Protein AF-A0A842SJ90-F1 (afdb_monomer)

pLDDT: mean 85.81, std 16.06, range [32.59, 98.62]

Solvent-accessible surface area (backbone atoms only — not comparable to full-atom values): 13949 Å² total; per-residue (Å²): 136,59,75,69,61,65,54,61,72,72,71,77,73,83,70,83,67,55,102,52,68,46,46,76,79,45,76,48,76,59,46,75,100,50,31,32,38,33,37,31,31,30,70,87,78,70,48,60,34,38,38,79,44,63,73,86,69,53,76,70,53,48,55,49,50,51,52,48,52,54,53,54,73,72,41,92,76,76,52,76,73,49,75,78,37,71,66,63,36,48,54,50,49,53,56,50,48,54,53,50,38,63,73,68,71,56,87,73,59,73,70,59,49,56,49,46,52,52,54,47,47,29,52,72,74,48,60,37,92,49,28,66,63,72,58,29,85,56,42,38,35,40,37,37,78,15,46,80,33,52,28,32,33,32,30,80,88,70,42,79,20,49,32,76,50,62,34,87,36,61,69,64,43,47,52,52,51,52,50,53,42,51,56,34,74,54,86,74,43,90,94,44,43,64,44,80,41,47,36,88,90,69,26,40,36,38,39,36,39,41,96,84,28,98,45,33,44,33,40,37,37,43,48,70,66,92,72,72,84,47,73,66,50,36,36,73,70,66,76,40,86,130

Nearest PDB structures (foldseek):
  2oap-assembly1_2  TM=9.125E-01  e=1.500E-22  Archaeoglobus fulgidus DSM 4304
  4ii7-assembly2_C  TM=7.372E-01  e=1.017E-16  Sulfolobus acidocaldarius DSM 639
  4ihq-assembly1_A  TM=6.944E-01  e=2.394E-17  Sulfolobus acidocaldarius DSM 639
  4ii7-assembly1_B  TM=7.018E-01  e=3.197E-17  Sulfolobus acidocaldarius DSM 639
  4ii7-assembly1_A  TM=7.323E-01  e=3.055E-16  Sulfolobus acidocaldarius DSM 639

Radius of gyration: 21.25 Å; Cα contacts (8 Å, |Δi|>4): 345; chains: 1; bounding box: 61×44×56 Å

Mean predicted aligned error: 8.73 Å

Foldseek 3Di:
DDPVVVVVVVPPDPFPDDVAQKGWPDKAALDPPFWIWTWIARPVPRATAIEITGDDDDPVLVVVLVVLVVVVVPDPPPDPVCLVDLVSVLVVSVVSVVVVCVVVVDDDDPVSVVSSSVQCCCVPNHLHLCRSVVRDLQWFKWKDQAAPAFIWTQGNVRGTHGYPRGHNDLVSVVVSLVVQCVQQVHDADPVRQWDWGAGPQRWIKIKGACNPHVRGIIMMIGDDRPDDDDPVNCCVVVVDPD

Sequence (242 aa):
MDEASLQQERLEEETLVEPSGLSFKEFYPVNPPFGFVGIQIDEETGKALYRTFEPTLDEDEEELLATLKETLLNSTDMSLDLLNDEEEMQEYLDNKMDQVFKKYKRKIPSESREKFIYYLLRDFLGYGKIDLLMKDPNIEDISCNGVDTPIYVWHRRHESLPSNVIYESAARLNFIVTRIVYKTGNQISIAHPILEGTLPEGYRAHVTLDEISKKGDTFTIRKFQPNPYTIIDLINFGTVTA

Secondary structure (DSSP, 8-state):
--HHHHHHTTSS------SSSEEEEEEEEEETTTEEEEEEEETTT--EEEEEE-----HHHHHHHHHHHHHHHT-TT--GGGGG-HHHHHHHHHHHHHHHHHHHT----HHHHHHHHHHHHHHHTS-GGGHHHHH-TTEEEEEE-STTSEEEEEETTTEEEEEEEE--SHHHHHHHHHHHHHHTT---BTTB-EEEEE-TTS-EEEEE-GGG-TTS-EEEEEPPPSSPPPHHHHHHTTSS--

Structure (mmCIF, N/CA/C/O backbone):
data_AF-A0A842SJ90-F1
#
_entry.id   AF-A0A842SJ90-F1
#
loop_
_atom_site.group_PDB
_atom_site.id
_atom_site.type_symbol
_atom_site.label_atom_id
_atom_site.label_alt_id
_atom_site.label_comp_id
_atom_site.label_asym_id
_atom_site.label_entity_id
_atom_site.label_seq_id
_atom_site.pdbx_PDB_ins_code
_atom_site.Cartn_x
_atom_site.Cartn_y
_atom_site.Cartn_z
_atom_site.occupancy
_atom_site.B_iso_or_equiv
_atom_site.auth_seq_id
_atom_site.auth_comp_id
_atom_site.auth_asym_id
_atom_site.auth_atom_id
_atom_site.pdbx_PDB_model_num
ATOM 1 N N . MET A 1 1 ? -39.589 -16.759 -30.976 1.00 48.94 1 MET A N 1
ATOM 2 C CA . MET A 1 1 ? -38.317 -16.142 -30.551 1.00 48.94 1 MET A CA 1
ATOM 3 C C . MET A 1 1 ? -38.561 -15.683 -29.137 1.00 48.94 1 MET A C 1
ATOM 5 O O . MET A 1 1 ? -39.349 -14.767 -28.946 1.00 48.94 1 MET A O 1
ATOM 9 N N . ASP A 1 2 ? -38.062 -16.471 -28.192 1.00 40.84 2 ASP A N 1
ATOM 10 C CA . ASP A 1 2 ? -38.532 -16.513 -26.810 1.00 40.84 2 ASP A CA 1
ATOM 11 C C . ASP A 1 2 ? -38.087 -15.290 -26.003 1.00 40.84 2 ASP A C 1
ATOM 13 O O . ASP A 1 2 ? -36.958 -14.812 -26.134 1.00 40.84 2 ASP A O 1
ATOM 17 N N . GLU A 1 3 ? -38.963 -14.821 -25.113 1.00 41.28 3 GLU A N 1
ATOM 18 C CA . GLU A 1 3 ? -38.688 -13.745 -24.147 1.00 41.28 3 GLU A CA 1
ATOM 19 C C . GLU A 1 3 ? -37.500 -14.065 -23.218 1.00 41.28 3 GLU A C 1
ATOM 21 O O . GLU A 1 3 ? -36.889 -13.152 -22.667 1.00 41.28 3 GLU A O 1
ATOM 26 N N . ALA A 1 4 ? -37.111 -15.341 -23.107 1.00 51.25 4 ALA A N 1
ATOM 27 C CA . ALA A 1 4 ? -35.927 -15.789 -22.373 1.00 51.25 4 ALA A CA 1
ATOM 28 C C . ALA A 1 4 ? -34.602 -15.377 -23.049 1.00 51.25 4 ALA A C 1
ATOM 30 O O . ALA A 1 4 ? -33.643 -15.047 -22.360 1.00 51.25 4 ALA A O 1
ATOM 31 N N . SER A 1 5 ? -34.557 -15.308 -24.386 1.00 43.72 5 SER A N 1
ATOM 32 C CA . SER A 1 5 ? -33.366 -14.850 -25.129 1.00 43.72 5 SER A CA 1
ATOM 33 C C . SER A 1 5 ? -33.152 -13.334 -25.026 1.00 43.72 5 SER A C 1
ATOM 35 O O . SER A 1 5 ? -32.017 -12.875 -24.997 1.00 43.72 5 SER A O 1
ATOM 37 N N . LEU A 1 6 ? -34.235 -12.562 -24.880 1.00 44.66 6 LEU A N 1
ATOM 38 C CA . LEU A 1 6 ? -34.196 -11.100 -24.712 1.00 44.66 6 LEU A CA 1
ATOM 39 C C . LEU A 1 6 ? -33.839 -10.653 -23.285 1.00 44.66 6 LEU A C 1
ATOM 41 O O . LEU A 1 6 ? -33.493 -9.492 -23.073 1.00 44.66 6 LEU A O 1
ATOM 45 N N . GLN A 1 7 ? -33.940 -11.543 -22.293 1.00 38.75 7 GLN A N 1
ATOM 46 C CA . GLN A 1 7 ? -33.455 -11.272 -20.936 1.00 38.75 7 GLN A CA 1
ATOM 47 C C . GLN A 1 7 ? -31.973 -11.613 -20.768 1.00 38.75 7 GLN A C 1
ATOM 49 O O . GLN A 1 7 ? -31.316 -11.006 -19.927 1.00 38.75 7 GLN A O 1
ATOM 54 N N . GLN A 1 8 ? -31.434 -12.518 -21.590 1.00 35.81 8 GLN A N 1
ATOM 55 C CA . GLN A 1 8 ? -30.036 -12.934 -21.507 1.00 35.81 8 GLN A CA 1
ATOM 56 C C . GLN A 1 8 ? -29.075 -11.944 -22.191 1.00 35.81 8 GLN A C 1
ATOM 58 O O . GLN A 1 8 ? -27.964 -11.769 -21.714 1.00 35.81 8 GLN A O 1
ATOM 63 N N . GLU A 1 9 ? -29.529 -11.194 -23.203 1.00 35.03 9 GLU A N 1
ATOM 64 C CA . GLU A 1 9 ? -28.781 -10.051 -23.770 1.00 35.03 9 GLU A CA 1
ATOM 65 C C . GLU A 1 9 ? -28.815 -8.791 -22.883 1.00 35.03 9 GLU A C 1
ATOM 67 O O . GLU A 1 9 ? -28.072 -7.844 -23.117 1.00 35.03 9 GLU A O 1
ATOM 72 N N . ARG A 1 10 ? -29.666 -8.753 -21.848 1.00 32.59 10 ARG A N 1
ATOM 73 C CA . ARG A 1 10 ? -29.875 -7.561 -21.006 1.00 32.59 10 ARG A CA 1
ATOM 74 C C . ARG A 1 10 ? -29.102 -7.585 -19.682 1.00 32.59 10 ARG A C 1
ATOM 76 O O . ARG A 1 10 ? -29.358 -6.745 -18.826 1.00 32.59 10 ARG A O 1
ATOM 83 N N . LEU A 1 11 ? -28.204 -8.556 -19.510 1.00 35.56 11 LEU A N 1
ATOM 84 C CA . LEU A 1 11 ? -27.424 -8.783 -18.287 1.00 35.56 11 LEU A CA 1
ATOM 85 C C . LEU A 1 11 ? -25.898 -8.727 -18.500 1.00 35.56 11 LEU A C 1
ATOM 87 O O . LEU A 1 11 ? -25.173 -8.860 -17.521 1.00 35.56 11 LEU A O 1
ATOM 91 N N . GLU A 1 12 ? -25.400 -8.501 -19.724 1.00 36.41 12 GLU A N 1
ATOM 92 C CA . GLU A 1 12 ? -23.950 -8.525 -20.010 1.00 36.41 12 GLU A CA 1
ATOM 93 C C . GLU A 1 12 ? -23.276 -7.164 -20.257 1.00 36.41 12 GLU A C 1
ATOM 95 O O . GLU A 1 12 ? -22.053 -7.114 -20.271 1.00 36.41 12 GLU A O 1
ATOM 100 N N . GLU A 1 13 ? -23.989 -6.039 -20.341 1.00 39.06 13 GLU A N 1
ATOM 101 C CA . GLU A 1 13 ? -23.335 -4.725 -20.497 1.00 39.06 13 GLU A CA 1
ATOM 102 C C . GLU A 1 13 ? -24.041 -3.624 -19.694 1.00 39.06 13 GLU A C 1
ATOM 104 O O . GLU A 1 13 ? -24.453 -2.597 -20.221 1.00 39.06 13 GLU A O 1
ATOM 109 N N . GLU A 1 14 ? -24.136 -3.794 -18.375 1.00 34.94 14 GLU A N 1
ATOM 110 C CA . GLU A 1 14 ? -24.071 -2.627 -17.485 1.00 34.94 14 GLU A CA 1
ATOM 111 C C . GLU A 1 14 ? -22.590 -2.301 -17.276 1.00 34.94 14 GLU A C 1
ATOM 113 O O . GLU A 1 14 ? -21.990 -2.525 -16.225 1.00 34.94 14 GLU A O 1
ATOM 118 N N . THR A 1 15 ? -21.961 -1.809 -18.346 1.00 38.47 15 THR A N 1
ATOM 119 C CA . THR A 1 15 ? -20.718 -1.064 -18.217 1.00 38.47 15 THR A CA 1
ATOM 120 C C . THR A 1 15 ? -21.025 0.116 -17.304 1.00 38.47 15 THR A C 1
ATOM 122 O O . THR A 1 15 ? -21.814 1.002 -17.629 1.00 38.47 15 THR A O 1
ATOM 125 N N . LEU A 1 16 ? -20.435 0.099 -16.112 1.00 41.12 16 LEU A N 1
ATOM 126 C CA . LEU A 1 16 ? -20.358 1.252 -15.225 1.00 41.12 16 LEU A CA 1
ATOM 127 C C . LEU A 1 16 ? -19.500 2.310 -15.933 1.00 41.12 16 LEU A C 1
ATOM 129 O O . LEU A 1 16 ? -18.306 2.441 -15.674 1.00 41.12 16 LEU A O 1
ATOM 133 N N . VAL A 1 17 ? -20.093 2.999 -16.908 1.00 39.50 17 VAL A N 1
ATOM 134 C CA . VAL A 1 17 ? -19.489 4.135 -17.594 1.00 39.50 17 VAL A CA 1
ATOM 135 C C . VAL A 1 17 ? -19.557 5.297 -16.614 1.00 39.50 17 VAL A C 1
ATOM 137 O O . VAL A 1 17 ? -20.585 5.962 -16.475 1.00 39.50 17 VAL A O 1
ATOM 140 N N . GLU A 1 18 ? -18.465 5.521 -15.884 1.00 47.25 18 GLU A N 1
ATOM 141 C CA . GLU A 1 18 ? -18.253 6.822 -15.259 1.00 47.25 18 GLU A CA 1
ATOM 142 C C . GLU A 1 18 ? -18.273 7.899 -16.364 1.00 47.25 18 GLU A C 1
ATOM 144 O O . GLU A 1 18 ? -17.808 7.635 -17.471 1.00 47.25 18 GLU A O 1
ATOM 149 N N . PRO A 1 19 ? -18.796 9.116 -16.125 1.00 45.44 19 PRO A N 1
ATOM 150 C CA . PRO A 1 19 ? -18.979 10.152 -17.155 1.00 45.44 19 PRO A CA 1
ATOM 151 C C . PRO A 1 19 ? -17.671 10.826 -17.625 1.00 45.44 19 PRO A C 1
ATOM 153 O O . PRO A 1 19 ? -17.647 11.992 -18.013 1.00 45.44 19 PRO A O 1
ATOM 156 N N . SER A 1 20 ? -16.572 10.090 -17.620 1.00 57.28 20 SER A N 1
ATOM 157 C CA . SER A 1 20 ? -15.271 10.438 -18.182 1.00 57.28 20 SER A CA 1
ATOM 158 C C . SER A 1 20 ? -14.940 9.361 -19.204 1.00 57.28 20 SER A C 1
ATOM 160 O O . SER A 1 20 ? -15.314 8.224 -18.954 1.00 57.28 20 SER A O 1
ATOM 162 N N . GLY A 1 21 ? -14.268 9.663 -20.316 1.00 77.62 21 GLY A N 1
ATOM 163 C CA . GLY A 1 21 ? -13.869 8.671 -21.329 1.00 77.62 21 GLY A CA 1
ATOM 164 C C . GLY A 1 21 ? -12.882 7.625 -20.795 1.00 77.62 21 GLY A C 1
ATOM 165 O O . GLY A 1 21 ? -11.744 7.575 -21.233 1.00 77.62 21 GLY A O 1
ATOM 166 N N . LEU A 1 22 ? -13.287 6.835 -19.805 1.00 84.75 22 LEU A N 1
ATOM 167 C CA . LEU A 1 22 ? -12.561 5.783 -19.123 1.00 84.75 22 LEU A CA 1
ATOM 168 C C . LEU A 1 22 ? -13.412 4.521 -19.223 1.00 84.75 22 LEU A C 1
ATOM 170 O O . LEU A 1 22 ? -14.521 4.473 -18.695 1.00 84.75 22 LEU A O 1
ATOM 174 N N . SER A 1 23 ? -12.878 3.484 -19.859 1.00 89.62 23 SER A N 1
ATOM 175 C CA . SER A 1 23 ? -13.519 2.171 -19.939 1.00 89.62 23 SER A CA 1
ATOM 176 C C . SER A 1 23 ? -12.683 1.105 -19.240 1.00 89.62 23 SER A C 1
ATOM 178 O O . SER A 1 23 ? -11.454 1.168 -19.195 1.00 89.62 23 SER A O 1
ATOM 180 N N . PHE A 1 24 ? -13.345 0.114 -18.642 1.00 91.69 24 PHE A N 1
ATOM 181 C CA . PHE A 1 24 ? -12.656 -0.998 -17.992 1.00 91.69 24 PHE A CA 1
ATOM 182 C C . PHE A 1 24 ? -12.205 -2.027 -19.025 1.00 91.69 24 PHE A C 1
ATOM 184 O O . PHE A 1 24 ? -13.013 -2.588 -19.758 1.00 91.69 24 PHE A O 1
ATOM 191 N N . LYS A 1 25 ? -10.904 -2.315 -19.034 1.00 92.31 25 LYS A N 1
ATOM 192 C CA . LYS A 1 25 ? -10.322 -3.429 -19.787 1.00 92.31 25 LYS A CA 1
ATOM 193 C C . LYS A 1 25 ? -10.398 -4.732 -18.996 1.00 92.31 25 LYS A C 1
ATOM 195 O O . LYS A 1 25 ? -10.652 -5.789 -19.561 1.00 92.31 25 LYS A O 1
ATOM 200 N N . GLU A 1 26 ? -10.116 -4.658 -17.698 1.00 94.31 26 GLU A N 1
ATOM 201 C CA . GLU A 1 26 ? -10.094 -5.799 -16.780 1.00 94.31 26 GLU A CA 1
ATOM 202 C C . GLU A 1 26 ? -10.630 -5.361 -15.418 1.00 94.31 26 GLU A C 1
ATOM 204 O O . GLU A 1 26 ? -10.385 -4.230 -14.997 1.00 94.31 26 GLU A O 1
ATOM 209 N N . PHE A 1 27 ? -11.338 -6.256 -14.730 1.00 95.81 27 PHE A N 1
ATOM 210 C CA . PHE A 1 27 ? -11.812 -6.060 -13.363 1.00 95.81 27 PHE A CA 1
ATOM 211 C C . PHE A 1 27 ? -11.803 -7.408 -12.642 1.00 95.81 27 PHE A C 1
ATOM 213 O O . PHE A 1 27 ? -12.388 -8.373 -13.135 1.00 95.81 27 PHE A O 1
ATOM 220 N N . TYR A 1 28 ? -11.102 -7.507 -11.515 1.00 96.38 28 TYR A N 1
ATOM 221 C CA . TYR A 1 28 ? -10.928 -8.773 -10.803 1.00 96.38 28 TYR A CA 1
ATOM 222 C C . TYR A 1 28 ? -10.816 -8.583 -9.282 1.00 96.38 28 TYR A C 1
ATOM 224 O O . TYR A 1 28 ? -10.358 -7.538 -8.808 1.00 96.38 28 TYR A O 1
ATOM 232 N N . PRO A 1 29 ? -11.241 -9.585 -8.487 1.00 96.94 29 PRO A N 1
ATOM 233 C CA . PRO A 1 29 ? -11.090 -9.551 -7.038 1.00 96.94 29 PRO A CA 1
ATOM 234 C C . PRO A 1 29 ? -9.629 -9.770 -6.632 1.00 96.94 29 PRO A C 1
ATOM 236 O O . PRO A 1 29 ? -8.944 -10.629 -7.187 1.00 96.94 29 PRO A O 1
ATOM 239 N N . VAL A 1 30 ? -9.179 -9.031 -5.618 1.00 95.81 30 VAL A N 1
ATOM 240 C CA . VAL A 1 30 ? -7.854 -9.204 -4.994 1.00 95.81 30 VAL A CA 1
ATOM 241 C C . VAL A 1 30 ? -7.972 -9.541 -3.508 1.00 95.81 30 VAL A C 1
ATOM 243 O O . VAL A 1 30 ? -7.228 -10.380 -3.013 1.00 95.81 30 VAL A O 1
ATOM 246 N N . ASN A 1 31 ? -8.920 -8.928 -2.798 1.00 93.75 31 ASN A N 1
ATOM 247 C CA . ASN A 1 31 ? -9.216 -9.222 -1.395 1.00 93.75 31 ASN A CA 1
ATOM 248 C C . ASN A 1 31 ? -10.742 -9.290 -1.176 1.00 93.75 31 ASN A C 1
ATOM 250 O O . ASN A 1 31 ? -11.321 -8.359 -0.607 1.00 93.75 31 ASN A O 1
ATOM 254 N N . PRO A 1 32 ? -11.424 -10.322 -1.707 1.00 90.44 32 PRO A N 1
ATOM 255 C CA . PRO A 1 32 ? -12.875 -10.435 -1.601 1.00 90.44 32 PRO A CA 1
ATOM 256 C C . PRO A 1 32 ? -13.327 -10.539 -0.130 1.00 90.44 32 PRO A C 1
ATOM 258 O O . PRO A 1 32 ? -12.612 -11.119 0.684 1.00 90.44 32 PRO A O 1
ATOM 261 N N . PRO A 1 33 ? -14.510 -10.004 0.223 1.00 91.19 33 PRO A N 1
ATOM 262 C CA . PRO A 1 33 ? -15.522 -9.444 -0.676 1.00 91.19 33 PRO A CA 1
ATOM 263 C C . PRO A 1 33 ? -15.338 -7.950 -0.997 1.00 91.19 33 PRO A C 1
ATOM 265 O O . PRO A 1 33 ? -16.198 -7.379 -1.654 1.00 91.19 33 PRO A O 1
ATOM 268 N N . PHE A 1 34 ? -14.260 -7.308 -0.539 1.00 91.69 34 PHE A N 1
ATOM 269 C CA . PHE A 1 34 ? -14.165 -5.843 -0.497 1.00 91.69 34 PHE A CA 1
ATOM 270 C C . PHE A 1 34 ? -13.146 -5.223 -1.454 1.00 91.69 34 PHE A C 1
ATOM 272 O O . PHE A 1 34 ? -13.394 -4.164 -2.019 1.00 91.69 34 PHE A O 1
ATOM 279 N N . GLY A 1 35 ? -11.986 -5.852 -1.615 1.00 95.44 35 GLY A N 1
ATOM 280 C CA . GLY A 1 35 ? -10.883 -5.327 -2.407 1.00 95.44 35 GLY A CA 1
ATOM 281 C C . GLY A 1 35 ? -10.911 -5.834 -3.842 1.00 95.44 35 GLY A C 1
ATOM 282 O O . GLY A 1 35 ? -10.608 -7.005 -4.091 1.00 95.44 35 GLY A O 1
ATOM 283 N N . PHE A 1 36 ? -11.191 -4.941 -4.786 1.00 97.31 36 PHE A N 1
ATOM 284 C CA . PHE A 1 36 ? -11.162 -5.223 -6.221 1.00 97.31 36 PHE A CA 1
ATOM 285 C C . PHE A 1 36 ? -10.188 -4.306 -6.944 1.00 97.31 36 PHE A C 1
ATOM 287 O O . PHE A 1 36 ? -9.889 -3.196 -6.502 1.00 97.31 36 PHE A O 1
ATOM 294 N N . VAL A 1 37 ? -9.706 -4.775 -8.085 1.00 97.62 37 VAL A N 1
ATOM 295 C CA . VAL A 1 37 ? -8.811 -4.020 -8.953 1.00 97.62 37 VAL A CA 1
ATOM 296 C C . VAL A 1 37 ? -9.412 -3.943 -10.341 1.00 97.62 37 VAL A C 1
ATOM 298 O O . VAL A 1 37 ? -9.925 -4.932 -10.861 1.00 97.62 37 VAL A O 1
ATOM 301 N N . GLY A 1 38 ? -9.327 -2.760 -10.941 1.00 96.75 38 GLY A N 1
ATOM 302 C CA . GLY A 1 38 ? -9.684 -2.528 -12.331 1.00 96.75 38 GLY A CA 1
ATOM 303 C C . GLY A 1 38 ? -8.537 -1.903 -13.112 1.00 96.75 38 GLY A C 1
ATOM 304 O O . GLY A 1 38 ? -7.847 -1.011 -12.618 1.00 96.75 38 GLY A O 1
ATOM 305 N N . ILE A 1 39 ? -8.361 -2.344 -14.353 1.00 97.25 39 ILE A N 1
ATOM 306 C CA . ILE A 1 39 ? -7.490 -1.695 -15.331 1.00 97.25 39 ILE A CA 1
ATOM 307 C C . ILE A 1 39 ? -8.385 -0.866 -16.243 1.00 97.25 39 ILE A C 1
ATOM 309 O O . ILE A 1 39 ? -9.130 -1.421 -17.052 1.00 97.25 39 ILE A O 1
ATOM 313 N N . GLN A 1 40 ? -8.332 0.455 -16.095 1.00 95.44 40 GLN A N 1
ATOM 314 C CA . GLN A 1 40 ? -9.082 1.389 -16.933 1.00 95.44 40 GLN A CA 1
ATOM 315 C C . GLN A 1 40 ? -8.221 1.862 -18.103 1.00 95.44 40 GLN A C 1
ATOM 317 O O . GLN A 1 40 ? -7.012 2.014 -17.951 1.00 95.44 40 GLN A O 1
ATOM 322 N N . ILE A 1 41 ? -8.832 2.115 -19.254 1.00 93.75 41 ILE A N 1
ATOM 323 C CA . ILE A 1 41 ? -8.212 2.777 -20.400 1.00 93.75 41 ILE A CA 1
ATOM 324 C C . ILE A 1 41 ? -8.890 4.127 -20.579 1.00 93.75 41 ILE A C 1
ATOM 326 O O . ILE A 1 41 ? -10.109 4.200 -20.679 1.00 93.75 41 ILE A O 1
ATOM 330 N N . ASP A 1 42 ? -8.084 5.177 -20.647 1.00 90.31 42 ASP A N 1
ATOM 331 C CA . ASP A 1 42 ? -8.506 6.490 -21.121 1.00 90.31 42 ASP A CA 1
ATOM 332 C C . ASP A 1 42 ? -8.715 6.432 -22.640 1.00 90.31 42 ASP A C 1
ATOM 334 O O . ASP A 1 42 ? -7.779 6.175 -23.395 1.00 90.31 42 ASP A O 1
ATOM 338 N N . GLU A 1 43 ? -9.953 6.618 -23.085 1.00 88.56 43 GLU A N 1
ATOM 339 C CA . GLU A 1 43 ? -10.379 6.523 -24.481 1.00 88.56 43 GLU A CA 1
ATOM 340 C C . GLU A 1 43 ? -9.830 7.662 -25.345 1.00 88.56 43 GLU A C 1
ATOM 342 O O . GLU A 1 43 ? -9.661 7.490 -26.553 1.00 88.56 43 GLU A O 1
ATOM 347 N N . GLU A 1 44 ? -9.499 8.808 -24.745 1.00 88.62 44 GLU A N 1
ATOM 348 C CA . GLU A 1 44 ? -8.911 9.937 -25.464 1.00 88.62 44 GLU A CA 1
ATOM 349 C C . GLU A 1 44 ? -7.402 9.752 -25.657 1.00 88.62 44 GLU A C 1
ATOM 351 O O . GLU A 1 44 ? -6.859 10.053 -26.723 1.00 88.62 44 GLU A O 1
ATOM 356 N N . THR A 1 45 ? -6.703 9.262 -24.629 1.00 89.81 45 THR A N 1
ATOM 357 C CA . THR A 1 45 ? -5.232 9.178 -24.625 1.00 89.81 45 THR A CA 1
ATOM 358 C C . THR A 1 45 ? -4.678 7.776 -24.874 1.00 89.81 45 THR A C 1
ATOM 360 O O . THR A 1 45 ? -3.478 7.629 -25.117 1.00 89.81 45 THR A O 1
ATOM 363 N N . GLY A 1 46 ? -5.517 6.742 -24.797 1.00 89.06 46 GLY A N 1
ATOM 364 C CA . GLY A 1 46 ? -5.143 5.327 -24.861 1.00 89.06 46 GLY A CA 1
ATOM 365 C C . GLY A 1 46 ? -4.351 4.830 -23.646 1.00 89.06 46 GLY A C 1
ATOM 366 O O . GLY A 1 46 ? -3.845 3.706 -23.661 1.00 89.06 46 GLY A O 1
ATOM 367 N N . LYS A 1 47 ? -4.183 5.656 -22.606 1.00 91.31 47 LYS A N 1
ATOM 368 C CA . LYS A 1 47 ? -3.362 5.318 -21.438 1.00 91.31 47 LYS A CA 1
ATOM 369 C C . LYS A 1 47 ? -4.124 4.408 -20.489 1.00 91.31 47 LYS A C 1
ATOM 371 O O . LYS A 1 47 ? -5.268 4.681 -20.141 1.00 91.31 47 LYS A O 1
ATOM 376 N N . ALA A 1 48 ? -3.451 3.362 -20.024 1.00 94.69 48 ALA A N 1
ATOM 377 C CA . ALA A 1 48 ? -3.989 2.480 -19.004 1.00 94.69 48 ALA A CA 1
ATOM 378 C C . ALA A 1 48 ? -3.713 3.032 -17.593 1.00 94.69 48 ALA A C 1
ATOM 380 O O . ALA A 1 48 ? -2.642 3.577 -17.318 1.00 94.69 48 ALA A O 1
ATOM 381 N N . LEU A 1 49 ? -4.685 2.870 -16.699 1.00 96.75 49 LEU A N 1
ATOM 382 C CA . LEU A 1 49 ? -4.661 3.295 -15.304 1.00 96.75 49 LEU A CA 1
ATOM 383 C C . LEU A 1 49 ? -5.001 2.101 -14.413 1.00 96.75 49 LEU A C 1
ATOM 385 O O . LEU A 1 49 ? -5.909 1.327 -14.717 1.00 96.75 49 LEU A O 1
ATOM 389 N N . TYR A 1 50 ? -4.304 1.981 -13.290 1.00 98.00 50 TYR A N 1
ATOM 390 C CA . TYR A 1 50 ? -4.601 0.972 -12.281 1.00 98.00 50 TYR A CA 1
ATOM 391 C C . TYR A 1 50 ? -5.540 1.564 -11.222 1.00 98.00 50 TYR A C 1
ATOM 393 O O . TYR A 1 50 ? -5.249 2.611 -10.643 1.00 98.00 50 TYR A O 1
ATOM 401 N N . ARG A 1 51 ? -6.673 0.924 -10.937 1.00 97.62 51 ARG A N 1
ATOM 402 C CA . ARG A 1 51 ? -7.645 1.409 -9.949 1.00 97.62 51 ARG A CA 1
ATOM 403 C C . ARG A 1 51 ? -7.900 0.377 -8.867 1.00 97.62 51 ARG A C 1
ATOM 405 O O . ARG A 1 51 ? -8.266 -0.754 -9.168 1.00 97.62 51 ARG A O 1
ATOM 412 N N . THR A 1 52 ? -7.738 0.787 -7.615 1.00 97.19 52 THR A N 1
ATOM 413 C CA . THR A 1 52 ? -8.180 0.033 -6.442 1.00 97.19 52 THR A CA 1
ATOM 414 C C . THR A 1 52 ? -9.587 0.460 -6.051 1.00 97.19 52 THR A C 1
ATOM 416 O O . THR A 1 52 ? -9.869 1.656 -5.949 1.00 97.19 52 THR A O 1
ATOM 419 N N . PHE A 1 53 ? -10.439 -0.520 -5.783 1.00 96.31 53 PHE A N 1
ATOM 420 C CA . PHE A 1 53 ? -11.780 -0.339 -5.248 1.00 96.31 53 PHE A CA 1
ATOM 421 C C . PHE A 1 53 ? -11.830 -1.018 -3.884 1.00 96.31 53 PHE A C 1
ATOM 423 O O . PHE A 1 53 ? -11.547 -2.210 -3.759 1.00 96.31 53 PHE A O 1
ATOM 430 N N . GLU A 1 54 ? -12.137 -0.226 -2.867 1.00 95.50 54 GLU A N 1
ATOM 431 C CA . GLU A 1 54 ? -12.273 -0.631 -1.470 1.00 95.50 54 GLU A CA 1
ATOM 432 C C . GLU A 1 54 ? -13.657 -0.166 -0.973 1.00 95.50 54 GLU A C 1
ATOM 434 O O . GLU A 1 54 ? -14.302 0.641 -1.652 1.00 95.50 54 GLU A O 1
ATOM 439 N N . PRO A 1 55 ? -14.144 -0.637 0.187 1.00 94.25 55 PRO A N 1
ATOM 440 C CA . PRO A 1 55 ? -15.474 -0.281 0.673 1.00 94.25 55 PRO A CA 1
ATOM 441 C C . PRO A 1 55 ? -15.606 1.219 0.914 1.00 94.25 55 PRO A C 1
ATOM 443 O O . PRO A 1 55 ? -14.856 1.790 1.694 1.00 94.25 55 PRO A O 1
ATOM 446 N N . THR A 1 56 ? -16.589 1.869 0.300 1.00 92.56 56 THR A N 1
ATOM 447 C CA . THR A 1 56 ? -16.831 3.293 0.547 1.00 92.56 56 THR A CA 1
ATOM 448 C C . THR A 1 56 ? -17.375 3.513 1.955 1.00 92.56 56 THR A C 1
ATOM 450 O O . THR A 1 56 ? -18.284 2.793 2.392 1.00 92.56 56 THR A O 1
ATOM 453 N N . LEU A 1 57 ? -16.841 4.530 2.629 1.00 92.31 57 LEU A N 1
ATOM 454 C CA . LEU A 1 57 ? -17.315 5.002 3.924 1.00 92.31 57 LEU A CA 1
ATOM 455 C C . LEU A 1 57 ? -18.072 6.319 3.741 1.00 92.31 57 LEU A C 1
ATOM 457 O O . LEU A 1 57 ? -17.640 7.167 2.960 1.00 92.31 57 LEU A O 1
ATOM 461 N N . ASP A 1 58 ? -19.195 6.482 4.432 1.00 91.31 58 ASP A N 1
ATOM 462 C CA . ASP A 1 58 ? -19.822 7.799 4.586 1.00 91.31 58 ASP A CA 1
ATOM 463 C C . ASP A 1 58 ? -19.108 8.652 5.659 1.00 91.31 58 ASP A C 1
ATOM 465 O O . ASP A 1 58 ? -18.210 8.178 6.358 1.00 91.31 58 ASP A O 1
ATOM 469 N N . GLU A 1 59 ? -19.478 9.932 5.785 1.00 90.44 59 GLU A N 1
ATOM 470 C CA . GLU A 1 59 ? -18.828 10.868 6.722 1.00 90.44 59 GLU A CA 1
ATOM 471 C C . GLU A 1 59 ? -18.903 10.394 8.189 1.00 90.44 59 GLU A C 1
ATOM 473 O O . GLU A 1 59 ? -17.939 10.549 8.946 1.00 90.44 59 GLU A O 1
ATOM 478 N N . ASP A 1 60 ? -20.020 9.775 8.587 1.00 86.75 60 ASP A N 1
ATOM 479 C CA . ASP A 1 60 ? -20.217 9.253 9.943 1.00 86.75 60 ASP A CA 1
ATOM 480 C C . ASP A 1 60 ? -19.364 7.988 10.175 1.00 86.75 60 ASP A C 1
ATOM 482 O O . ASP A 1 60 ? -18.780 7.803 11.252 1.00 86.75 60 ASP A O 1
ATOM 486 N N . GLU A 1 61 ? -19.276 7.112 9.170 1.00 89.69 61 GLU A N 1
ATOM 487 C CA . GLU A 1 61 ? -18.430 5.918 9.150 1.00 89.69 61 GLU A CA 1
ATOM 488 C C . GLU A 1 61 ? -16.938 6.288 9.224 1.00 89.69 61 GLU A C 1
ATOM 490 O O . GLU A 1 61 ? -16.188 5.655 9.975 1.00 89.69 61 GLU A O 1
ATOM 495 N N . GLU A 1 62 ? -16.499 7.327 8.506 1.00 91.69 62 GLU A N 1
ATOM 496 C CA . GLU A 1 62 ? -15.122 7.831 8.552 1.00 91.69 62 GLU A CA 1
ATOM 497 C C . GLU A 1 62 ? -14.746 8.377 9.939 1.00 91.69 62 GLU A C 1
ATOM 499 O O . GLU A 1 62 ? -13.698 8.004 10.485 1.00 91.69 62 GLU A O 1
ATOM 504 N N . GLU A 1 63 ? -15.599 9.215 10.542 1.00 88.62 63 GLU A N 1
ATOM 505 C CA . GLU A 1 63 ? -15.384 9.773 11.889 1.00 88.62 63 GLU A CA 1
ATOM 506 C C . GLU A 1 63 ? -15.272 8.654 12.938 1.00 88.62 63 GLU A C 1
ATOM 508 O O . GLU A 1 63 ? -14.390 8.642 13.813 1.00 88.62 63 GLU A O 1
ATOM 513 N N . LEU A 1 64 ? -16.161 7.668 12.835 1.00 87.44 64 LEU A N 1
ATOM 514 C CA . LEU A 1 64 ? -16.194 6.542 13.747 1.00 87.44 64 LEU A CA 1
ATOM 515 C C . LEU A 1 64 ? -14.971 5.634 13.582 1.00 87.44 64 LEU A C 1
ATOM 517 O O . LEU A 1 64 ? -14.371 5.236 14.584 1.00 87.44 64 LEU A O 1
ATOM 521 N N . LEU A 1 65 ? -14.572 5.329 12.345 1.00 90.00 65 LEU A N 1
ATOM 522 C CA . LEU A 1 65 ? -13.376 4.538 12.065 1.00 90.00 65 LEU A CA 1
ATOM 523 C C . LEU A 1 65 ? -12.111 5.238 12.580 1.00 90.00 65 LEU A C 1
ATOM 525 O O . LEU A 1 65 ? -11.229 4.578 13.134 1.00 90.00 65 LEU A O 1
ATOM 529 N N . ALA A 1 66 ? -12.020 6.563 12.445 1.00 89.62 66 ALA A N 1
ATOM 530 C CA . ALA A 1 66 ? -10.917 7.340 13.005 1.00 89.62 66 ALA A CA 1
ATOM 531 C C . ALA A 1 66 ? -10.864 7.218 14.539 1.00 89.62 66 ALA A C 1
ATOM 533 O O . ALA A 1 66 ? -9.810 6.909 15.099 1.00 89.62 66 ALA A O 1
ATOM 534 N N . THR A 1 67 ? -12.015 7.351 15.205 1.00 86.75 67 THR A N 1
ATOM 535 C CA . THR A 1 67 ? -12.139 7.190 16.665 1.00 86.75 67 THR A CA 1
ATOM 536 C C . THR A 1 67 ? -11.760 5.774 17.120 1.00 86.75 67 THR A C 1
ATOM 538 O O . THR A 1 67 ? -11.085 5.596 18.140 1.00 86.75 67 THR A O 1
ATOM 541 N N . LEU A 1 68 ? -12.169 4.750 16.362 1.00 86.88 68 LEU A N 1
ATOM 542 C CA . LEU A 1 68 ? -11.804 3.353 16.611 1.00 86.88 68 LEU A CA 1
ATOM 543 C C . LEU A 1 68 ? -10.289 3.153 16.523 1.00 86.88 68 LEU A C 1
ATOM 545 O O . LEU A 1 68 ? -9.695 2.604 17.450 1.00 86.88 68 LEU A O 1
ATOM 549 N N . LYS A 1 69 ? -9.658 3.637 15.447 1.00 87.69 69 LYS A N 1
ATOM 550 C CA . LYS A 1 69 ? -8.204 3.547 15.246 1.00 87.69 69 LYS A CA 1
ATOM 551 C C . LYS A 1 69 ? -7.430 4.221 16.373 1.00 87.69 69 LYS A C 1
ATOM 553 O O . LYS A 1 69 ? -6.499 3.624 16.904 1.00 87.69 69 LYS A O 1
ATOM 558 N N . GLU A 1 70 ? -7.834 5.425 16.771 1.00 86.12 70 GLU A N 1
ATOM 559 C CA . GLU A 1 70 ? -7.206 6.148 17.881 1.00 86.12 70 GLU A CA 1
ATOM 560 C C . GLU A 1 70 ? -7.352 5.389 19.207 1.00 86.12 70 GLU A C 1
ATOM 562 O O . GLU A 1 70 ? -6.391 5.246 19.964 1.00 86.12 70 GLU A O 1
ATOM 567 N N . THR A 1 71 ? -8.539 4.845 19.479 1.00 84.25 71 THR A N 1
ATOM 568 C CA . THR A 1 71 ? -8.788 4.066 20.699 1.00 84.25 71 THR A CA 1
ATOM 569 C C . THR A 1 71 ? -7.943 2.793 20.738 1.00 84.25 71 THR A C 1
ATOM 571 O O . THR A 1 71 ? -7.410 2.449 21.793 1.00 84.25 71 THR A O 1
ATOM 574 N N . LEU A 1 72 ? -7.797 2.106 19.602 1.00 81.69 72 LEU A N 1
ATOM 575 C CA . LEU A 1 72 ? -6.979 0.898 19.485 1.00 81.69 72 LEU A CA 1
ATOM 576 C C . LEU A 1 72 ? -5.487 1.204 19.661 1.00 81.69 72 LEU A C 1
ATOM 578 O O . LEU A 1 72 ? -4.825 0.512 20.431 1.00 81.69 72 LEU A O 1
ATOM 582 N N . LEU A 1 73 ? -4.975 2.268 19.034 1.00 78.06 73 LEU A N 1
ATOM 583 C CA . LEU A 1 73 ? -3.576 2.697 19.179 1.00 78.06 73 LEU A CA 1
ATOM 584 C C . LEU A 1 73 ? -3.216 3.076 20.622 1.00 78.06 73 LEU A C 1
ATOM 586 O O . LEU A 1 73 ? -2.106 2.808 21.070 1.00 78.06 73 LEU A O 1
ATOM 590 N N . ASN A 1 74 ? -4.156 3.678 21.353 1.00 77.88 74 ASN A N 1
ATOM 591 C CA . ASN A 1 74 ? -3.966 4.064 22.752 1.00 77.88 74 ASN A CA 1
ATOM 592 C C . ASN A 1 74 ? -4.205 2.914 23.743 1.00 77.88 74 ASN A C 1
ATOM 594 O O . ASN A 1 74 ? -3.998 3.086 24.946 1.00 77.88 74 ASN A O 1
ATOM 598 N N . SER A 1 75 ? -4.670 1.755 23.272 1.00 71.38 75 SER A N 1
ATOM 599 C CA . SER A 1 75 ? -4.864 0.592 24.128 1.00 71.38 75 SER A CA 1
ATOM 600 C C . SER A 1 75 ? -3.547 -0.169 24.288 1.00 71.38 75 SER A C 1
ATOM 602 O O . SER A 1 75 ? -2.955 -0.637 23.322 1.00 71.38 75 SER A O 1
ATOM 604 N N . THR A 1 76 ? -3.087 -0.317 25.529 1.00 57.97 76 THR A N 1
ATOM 605 C CA . THR A 1 76 ? -1.840 -1.015 25.896 1.00 57.97 76 THR A CA 1
ATOM 606 C C . THR A 1 76 ? -1.885 -2.532 25.635 1.00 57.97 76 THR A C 1
ATOM 608 O O . THR A 1 76 ? -0.923 -3.236 25.925 1.00 57.97 76 THR A O 1
ATOM 611 N N . ASP A 1 77 ? -3.005 -3.044 25.114 1.00 57.81 77 ASP A N 1
ATOM 612 C CA . ASP A 1 77 ? -3.348 -4.468 25.081 1.00 57.81 77 ASP A CA 1
ATOM 613 C C . ASP A 1 77 ? -3.006 -5.164 23.754 1.00 57.81 77 ASP A C 1
ATOM 615 O O . ASP A 1 77 ? -3.218 -6.370 23.647 1.00 57.81 77 ASP A O 1
ATOM 619 N N . MET A 1 78 ? -2.542 -4.452 22.720 1.00 62.50 78 MET A N 1
ATOM 620 C CA . MET A 1 78 ? -2.158 -5.108 21.466 1.00 62.50 78 MET A CA 1
ATOM 621 C C . MET A 1 78 ? -0.800 -5.791 21.657 1.00 62.50 78 MET A C 1
ATOM 623 O O . MET A 1 78 ? 0.255 -5.190 21.450 1.00 62.50 78 MET A O 1
ATOM 627 N N . SER A 1 79 ? -0.816 -7.047 22.105 1.00 60.81 79 SER A N 1
ATOM 628 C CA . SER A 1 79 ? 0.393 -7.863 22.163 1.00 60.81 79 SER A CA 1
ATOM 629 C C . SER A 1 79 ? 0.910 -8.120 20.750 1.00 60.81 79 SER A C 1
ATOM 631 O O . SER A 1 79 ? 0.140 -8.477 19.862 1.00 60.81 79 SER A O 1
ATOM 633 N N . LEU A 1 80 ? 2.225 -7.986 20.557 1.00 59.44 80 LEU A N 1
ATOM 634 C CA . LEU A 1 80 ? 2.908 -8.280 19.288 1.00 59.44 80 LEU A CA 1
ATOM 635 C C . LEU A 1 80 ? 2.611 -9.700 18.776 1.00 59.44 80 LEU A C 1
ATOM 637 O O . LEU A 1 80 ? 2.625 -9.925 17.571 1.00 59.44 80 LEU A O 1
ATOM 641 N N . ASP A 1 81 ? 2.292 -10.627 19.680 1.00 58.59 81 ASP A N 1
ATOM 642 C CA . ASP A 1 81 ? 1.954 -12.012 19.356 1.00 58.59 81 ASP A CA 1
ATOM 643 C C . ASP A 1 81 ? 0.630 -12.143 18.576 1.00 58.59 81 ASP A C 1
ATOM 645 O O . ASP A 1 81 ? 0.543 -12.996 17.697 1.00 58.59 81 ASP A O 1
ATOM 649 N N . LEU A 1 82 ? -0.341 -11.239 18.796 1.00 62.41 82 LEU A N 1
ATOM 650 C CA . LEU A 1 82 ? -1.620 -11.196 18.060 1.00 62.41 82 LEU A CA 1
ATOM 651 C C . LEU A 1 82 ? -1.440 -10.775 16.594 1.00 62.41 82 LEU A C 1
ATOM 653 O O . LEU A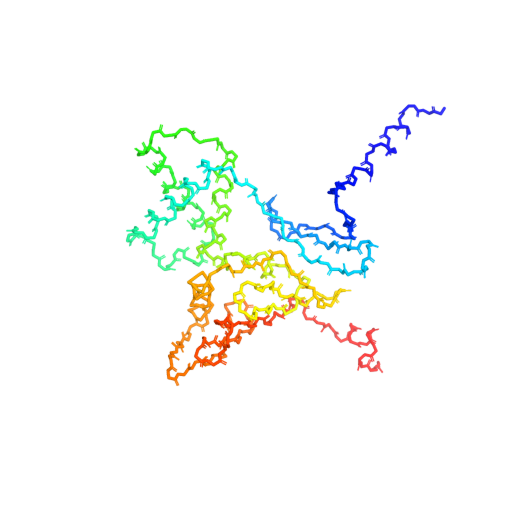 1 82 ? -2.353 -10.912 15.793 1.00 62.41 82 LEU A O 1
ATOM 657 N N . LEU A 1 83 ? -0.275 -10.235 16.221 1.00 62.34 83 LEU A N 1
ATOM 658 C CA . LEU A 1 83 ? -0.000 -9.818 14.843 1.00 62.34 83 LEU A CA 1
ATOM 659 C C . LEU A 1 83 ? 0.350 -10.995 13.923 1.00 62.34 83 LEU A C 1
ATOM 661 O O . LEU A 1 83 ? 0.475 -10.793 12.716 1.00 62.34 83 LEU A O 1
ATOM 665 N N . ASN A 1 84 ? 0.550 -12.191 14.486 1.00 64.88 84 ASN A N 1
ATOM 666 C CA . ASN A 1 84 ? 0.973 -13.374 13.740 1.00 64.88 84 ASN A CA 1
ATOM 667 C C . ASN A 1 84 ? -0.194 -14.278 13.319 1.00 64.88 84 ASN A C 1
ATOM 669 O O . ASN A 1 84 ? 0.011 -15.142 12.469 1.00 64.88 84 ASN A O 1
ATOM 673 N N . ASP A 1 85 ? -1.384 -14.080 13.890 1.00 75.69 85 ASP A N 1
ATOM 674 C CA . ASP A 1 85 ? -2.588 -14.844 13.575 1.00 75.69 85 ASP A CA 1
ATOM 675 C C . ASP A 1 85 ? -3.724 -13.884 13.190 1.00 75.69 85 ASP A C 1
ATOM 677 O O . ASP A 1 85 ? -4.186 -13.064 13.988 1.00 75.69 85 ASP A O 1
ATOM 681 N N . GLU A 1 86 ? -4.137 -13.945 11.922 1.00 76.19 86 GLU A N 1
ATOM 682 C CA . GLU A 1 86 ? -5.183 -13.072 11.388 1.00 76.19 86 GLU A CA 1
ATOM 683 C C . GLU A 1 86 ? -6.559 -13.390 11.989 1.00 76.19 86 GLU A C 1
ATOM 685 O O . GLU A 1 86 ? -7.342 -12.463 12.202 1.00 76.19 86 GLU A O 1
ATOM 690 N N . GLU A 1 87 ? -6.842 -14.655 12.321 1.00 81.56 87 GLU A N 1
ATOM 691 C CA . GLU A 1 87 ? -8.111 -15.060 12.934 1.00 81.56 87 GLU A CA 1
ATOM 692 C C . GLU A 1 87 ? -8.198 -14.548 14.378 1.00 81.56 87 GLU A C 1
ATOM 694 O O . GLU A 1 87 ? -9.191 -13.918 14.753 1.00 81.56 87 GLU A O 1
ATOM 699 N N . GLU A 1 88 ? -7.136 -14.723 15.175 1.00 80.06 88 GLU A N 1
ATOM 700 C CA . GLU A 1 88 ? -7.097 -14.196 16.549 1.00 80.06 88 GLU A CA 1
ATOM 701 C C . GLU A 1 88 ? -7.183 -12.662 16.571 1.00 80.06 88 GLU A C 1
ATOM 703 O O . GLU A 1 88 ? -7.866 -12.073 17.418 1.00 80.06 88 GLU A O 1
ATOM 708 N N . MET A 1 89 ? -6.530 -11.989 15.617 1.00 80.75 89 MET A N 1
ATOM 709 C CA . MET A 1 89 ? -6.617 -10.536 15.486 1.00 80.75 89 MET A CA 1
ATOM 710 C C . MET A 1 89 ? -8.023 -10.082 15.094 1.00 80.75 89 MET A C 1
ATOM 712 O O . MET A 1 89 ? -8.515 -9.088 15.631 1.00 80.75 89 MET A O 1
ATOM 716 N N . GLN A 1 90 ? -8.685 -10.788 14.176 1.00 82.19 90 GLN A N 1
ATOM 717 C CA . GLN A 1 90 ? -10.075 -10.508 13.818 1.00 82.19 90 GLN A CA 1
ATOM 718 C C . GLN A 1 90 ? -10.986 -10.604 15.041 1.00 82.19 90 GLN A C 1
ATOM 720 O O . GLN A 1 90 ? -11.717 -9.654 15.327 1.00 82.19 90 GLN A O 1
ATOM 725 N N . GLU A 1 91 ? -10.878 -11.686 15.814 1.00 83.69 91 GLU A N 1
ATOM 726 C CA . GLU A 1 91 ? -11.669 -11.871 17.032 1.00 83.69 91 GLU A CA 1
ATOM 727 C C . GLU A 1 91 ? -11.379 -10.774 18.073 1.00 83.69 91 GLU A C 1
ATOM 729 O O . GLU A 1 91 ? -12.291 -10.231 18.711 1.00 83.69 91 GLU A O 1
ATOM 734 N N . TYR A 1 92 ? -10.112 -10.387 18.233 1.00 84.00 92 TYR A N 1
ATOM 735 C CA . TYR A 1 92 ? -9.722 -9.285 19.109 1.00 84.00 92 TYR A CA 1
ATOM 736 C C . TYR A 1 92 ? -10.346 -7.951 18.675 1.00 84.00 92 TYR A C 1
ATOM 738 O O . TYR A 1 92 ? -10.916 -7.228 19.505 1.00 84.00 92 TYR A O 1
ATOM 746 N N . LEU A 1 93 ? -10.255 -7.623 17.383 1.00 83.81 93 LEU A N 1
ATOM 747 C CA . LEU A 1 93 ? -10.818 -6.399 16.818 1.00 83.81 93 LEU A CA 1
ATOM 748 C C . LEU A 1 93 ? -12.336 -6.375 16.987 1.00 83.81 93 LEU A C 1
ATOM 750 O O . LEU A 1 93 ? -12.873 -5.357 17.424 1.00 83.81 93 LEU A O 1
ATOM 754 N N . ASP A 1 94 ? -13.015 -7.495 16.745 1.00 83.25 94 ASP A N 1
ATOM 755 C CA . ASP A 1 94 ? -14.455 -7.629 16.957 1.00 83.25 94 ASP A CA 1
ATOM 756 C C . ASP A 1 94 ? -14.860 -7.339 18.403 1.00 83.25 94 ASP A C 1
ATOM 758 O O . ASP A 1 94 ? -15.734 -6.503 18.667 1.00 83.25 94 ASP A O 1
ATOM 762 N N . ASN A 1 95 ? -14.166 -7.955 19.357 1.00 84.44 95 ASN A N 1
ATOM 763 C CA . ASN A 1 95 ? -14.425 -7.747 20.776 1.00 84.44 95 ASN A CA 1
ATOM 764 C C . ASN A 1 95 ? -14.167 -6.295 21.210 1.00 84.44 95 ASN A C 1
ATOM 766 O O . ASN A 1 95 ? -14.934 -5.728 22.000 1.00 84.44 95 ASN A O 1
ATOM 770 N N . LYS A 1 96 ? -13.099 -5.662 20.709 1.00 82.50 96 LYS A N 1
ATOM 771 C CA . LYS A 1 96 ? -12.792 -4.255 21.014 1.00 82.50 96 LYS A CA 1
ATOM 772 C C . LYS A 1 96 ? -13.799 -3.302 20.380 1.00 82.50 96 LYS A C 1
ATOM 774 O O . LYS A 1 96 ? -14.232 -2.364 21.053 1.00 82.50 96 LYS A O 1
ATOM 779 N N . MET A 1 97 ? -14.226 -3.554 19.146 1.00 82.12 97 MET A N 1
ATOM 780 C CA . MET A 1 97 ? -15.295 -2.790 18.505 1.00 82.12 97 MET A CA 1
ATOM 781 C C . MET A 1 97 ? -16.575 -2.829 19.342 1.00 82.12 97 MET A C 1
ATOM 783 O O . MET A 1 97 ? -17.138 -1.775 19.633 1.00 82.12 97 MET A O 1
ATOM 787 N N . ASP A 1 98 ? -16.985 -4.000 19.838 1.00 82.44 98 ASP A N 1
ATOM 788 C CA . ASP A 1 98 ? -18.174 -4.121 20.689 1.00 82.44 98 ASP A CA 1
ATOM 789 C C . ASP A 1 98 ? -18.064 -3.309 21.993 1.00 82.44 98 ASP A C 1
ATOM 791 O O . ASP A 1 98 ? -19.052 -2.732 22.465 1.00 82.44 98 ASP A O 1
ATOM 795 N N . GLN A 1 99 ? -16.867 -3.216 22.581 1.00 80.69 99 GLN A N 1
ATOM 796 C CA . GL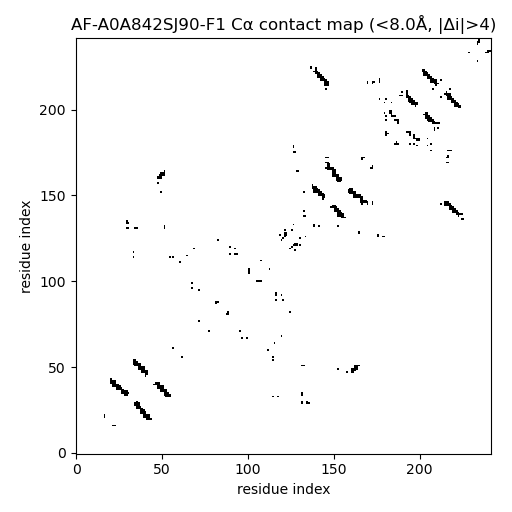N A 1 99 ? -16.619 -2.373 23.758 1.00 80.69 99 GLN A CA 1
ATOM 797 C C . GLN A 1 99 ? -16.747 -0.883 23.428 1.00 80.69 99 GLN A C 1
ATOM 799 O O . GLN A 1 99 ? -17.394 -0.136 24.173 1.00 80.69 99 GLN A O 1
ATOM 804 N N . VAL A 1 100 ? -16.164 -0.451 22.308 1.00 78.69 100 VAL A N 1
ATOM 805 C CA . VAL A 1 100 ? -16.248 0.936 21.844 1.00 78.69 100 VAL A CA 1
ATOM 806 C C . VAL A 1 100 ? -17.702 1.289 21.533 1.00 78.69 100 VAL A C 1
ATOM 808 O O . VAL A 1 100 ? -18.232 2.258 22.076 1.00 78.69 100 VAL A O 1
ATOM 811 N N . PHE A 1 101 ? -18.413 0.464 20.772 1.00 78.75 101 PHE A N 1
ATOM 812 C CA . PHE A 1 101 ? -19.800 0.734 20.391 1.00 78.75 101 PHE A CA 1
ATOM 813 C C . PHE A 1 101 ? -20.742 0.821 21.595 1.00 78.75 101 PHE A C 1
ATOM 815 O O . PHE A 1 101 ? -21.570 1.735 21.666 1.00 78.75 101 PHE A O 1
ATOM 822 N N . LYS A 1 102 ? -20.556 -0.034 22.612 1.00 80.25 102 LYS A N 1
ATOM 823 C CA . LYS A 1 102 ? -21.287 0.082 23.887 1.00 80.25 102 LYS A CA 1
ATOM 824 C C . LYS A 1 102 ? -21.011 1.407 24.598 1.00 80.25 102 LYS A C 1
ATOM 826 O O . LYS A 1 102 ? -21.944 2.017 25.123 1.00 80.25 102 LYS A O 1
ATOM 831 N N . LYS A 1 103 ? -19.757 1.869 24.612 1.00 75.50 103 LYS A N 1
ATOM 832 C CA . LYS A 1 103 ? -19.351 3.119 25.274 1.00 75.50 103 LYS A CA 1
ATOM 833 C C . LYS A 1 103 ? -19.973 4.353 24.612 1.00 75.50 103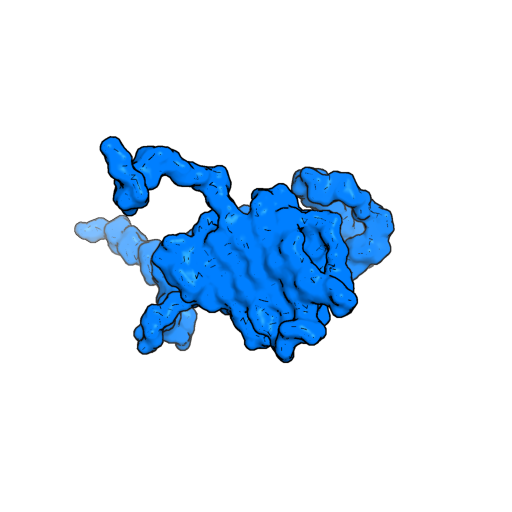 LYS A C 1
ATOM 835 O O . LYS A 1 103 ? -20.452 5.235 25.321 1.00 75.50 103 LYS A O 1
ATOM 840 N N . TYR A 1 104 ? -20.009 4.397 23.281 1.00 69.69 104 TYR A N 1
ATOM 841 C CA . TYR A 1 104 ? -20.515 5.551 22.525 1.00 69.69 104 TYR A CA 1
ATOM 842 C C . TYR A 1 104 ? -22.036 5.529 22.284 1.00 69.69 104 TYR A C 1
ATOM 844 O O . TYR A 1 104 ? -22.577 6.491 21.746 1.00 69.69 104 TYR A O 1
ATOM 852 N N . LYS A 1 105 ? -22.750 4.470 22.708 1.00 69.75 105 LYS A N 1
ATOM 853 C CA . LYS A 1 105 ? -24.216 4.308 22.563 1.00 69.75 105 LYS A CA 1
ATOM 854 C C . LYS A 1 105 ? -24.740 4.502 21.126 1.00 69.75 105 LYS A C 1
ATOM 856 O O . LYS A 1 105 ? -25.926 4.777 20.942 1.00 69.75 105 LYS A O 1
ATOM 861 N N . ARG A 1 106 ? -23.888 4.352 20.109 1.00 69.62 106 ARG A N 1
ATOM 862 C CA . ARG A 1 106 ? -24.274 4.404 18.692 1.00 69.62 106 ARG A CA 1
ATOM 863 C C . ARG A 1 106 ? -24.637 2.994 18.216 1.00 69.62 106 ARG A C 1
ATOM 865 O O . ARG A 1 106 ? -23.948 2.032 18.544 1.00 69.62 106 ARG A O 1
ATOM 872 N N . LYS A 1 107 ? -25.735 2.868 17.464 1.00 67.31 107 LYS A N 1
ATOM 873 C CA . LYS A 1 107 ? -26.067 1.640 16.727 1.00 67.31 107 LYS A CA 1
ATOM 874 C C . LYS A 1 107 ? -25.438 1.751 15.348 1.00 67.31 107 LYS A C 1
ATOM 876 O O . LYS A 1 107 ? -25.783 2.669 14.616 1.00 67.31 107 LYS A O 1
ATOM 881 N N . ILE A 1 108 ? -24.543 0.835 15.024 1.00 69.25 108 ILE A N 1
ATOM 882 C CA . ILE A 1 108 ? -23.893 0.771 13.717 1.00 69.25 108 ILE A CA 1
ATOM 883 C C . ILE A 1 108 ? -24.499 -0.409 12.958 1.00 69.25 108 ILE A C 1
ATOM 885 O O . ILE A 1 108 ? -24.682 -1.469 13.571 1.00 69.25 108 ILE A O 1
ATOM 889 N N . PRO A 1 109 ? -24.865 -0.240 11.677 1.00 72.94 109 PRO A N 1
ATOM 890 C CA . PRO A 1 109 ? -25.313 -1.346 10.840 1.00 72.94 109 PRO A CA 1
ATOM 891 C C . PRO A 1 109 ? -24.274 -2.472 10.796 1.00 72.94 109 PRO A C 1
ATOM 893 O O . PRO A 1 109 ? -23.072 -2.224 10.846 1.00 72.94 109 PRO A O 1
ATOM 896 N N . SER A 1 110 ? -24.722 -3.722 10.670 1.00 74.19 110 SER A N 1
ATOM 897 C CA .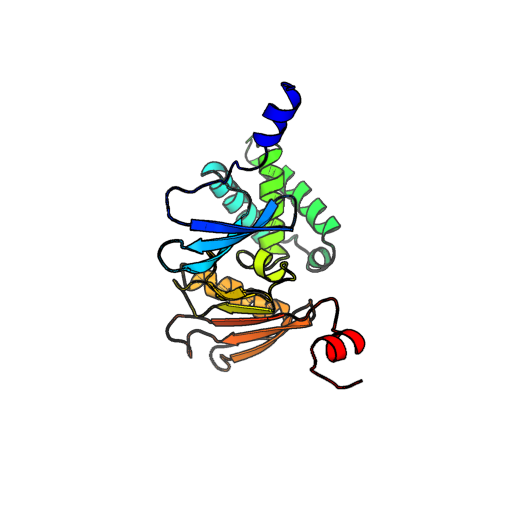 SER A 1 110 ? -23.807 -4.866 10.540 1.00 74.19 110 SER A CA 1
ATOM 898 C C . SER A 1 110 ? -22.879 -4.737 9.327 1.00 74.19 110 SER A C 1
ATOM 900 O O . SER A 1 110 ? -21.725 -5.127 9.411 1.00 74.19 110 SER A O 1
ATOM 902 N N . GLU A 1 111 ? -23.349 -4.128 8.238 1.00 79.44 111 GLU A N 1
ATOM 903 C CA . GLU A 1 111 ? -22.554 -3.888 7.028 1.00 79.44 111 GLU A CA 1
ATOM 904 C C . GLU A 1 111 ? -21.356 -2.959 7.294 1.00 79.44 111 GLU A C 1
ATOM 906 O O . GLU A 1 111 ? -20.225 -3.280 6.937 1.00 79.44 111 GLU A O 1
ATOM 911 N N . SER A 1 112 ? -21.562 -1.853 8.015 1.00 86.12 112 SER A N 1
ATOM 912 C CA . SER A 1 112 ? -20.489 -0.932 8.414 1.00 86.12 112 SER A CA 1
ATOM 913 C C . SER A 1 112 ? -19.435 -1.613 9.293 1.00 86.12 112 SER A C 1
ATOM 915 O O . SER A 1 112 ? -18.256 -1.270 9.226 1.00 86.12 112 SER A O 1
ATOM 917 N N . ARG A 1 113 ? -19.833 -2.612 10.098 1.00 87.12 113 ARG A N 1
ATOM 918 C CA . ARG A 1 113 ? -18.899 -3.399 10.921 1.00 87.12 113 ARG A CA 1
ATOM 919 C C . ARG A 1 113 ? -17.886 -4.135 10.050 1.00 87.12 113 ARG A C 1
ATOM 921 O O . ARG A 1 113 ? -16.693 -4.049 10.324 1.00 87.12 113 ARG A O 1
ATOM 928 N N . GLU A 1 114 ? -18.338 -4.816 9.002 1.00 88.44 114 GLU A N 1
ATOM 929 C CA . GLU A 1 114 ? -17.446 -5.557 8.104 1.00 88.44 114 GLU A CA 1
ATOM 930 C C . GLU A 1 114 ? -16.490 -4.615 7.358 1.00 88.44 114 GLU A C 1
ATOM 932 O O . GLU A 1 114 ? -15.294 -4.902 7.261 1.00 88.44 114 GLU A O 1
ATOM 937 N N . LYS A 1 115 ? -16.973 -3.435 6.933 1.00 92.25 115 LYS A N 1
ATOM 938 C CA . LYS A 1 115 ? -16.108 -2.385 6.369 1.00 92.25 115 LYS A CA 1
ATOM 939 C C . LYS A 1 115 ? -15.040 -1.936 7.369 1.00 92.25 115 LYS A C 1
ATOM 941 O O . LYS A 1 115 ? -13.876 -1.778 7.005 1.00 92.25 115 LYS A O 1
ATOM 946 N N . PHE A 1 116 ? -15.402 -1.733 8.636 1.00 91.75 116 PHE A N 1
ATOM 947 C CA . PHE A 1 116 ? -14.435 -1.336 9.659 1.00 91.75 116 PHE A CA 1
ATOM 948 C C . PHE A 1 116 ? -13.391 -2.416 9.901 1.00 91.75 116 PHE A C 1
ATOM 950 O O . PHE A 1 116 ? -12.210 -2.086 9.924 1.00 91.75 116 PHE A O 1
ATOM 957 N N . ILE A 1 117 ? -13.787 -3.687 10.010 1.00 89.69 117 ILE A N 1
ATOM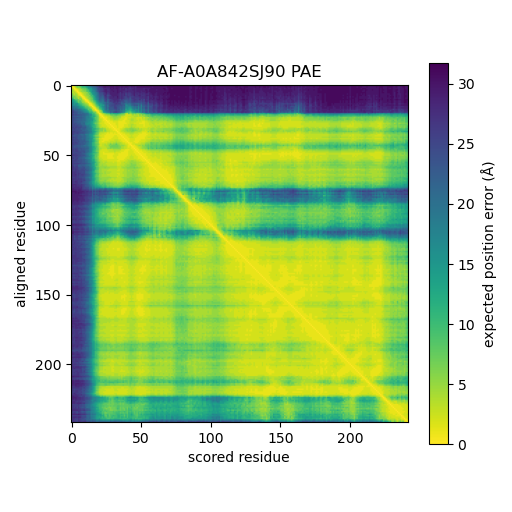 958 C CA . ILE A 1 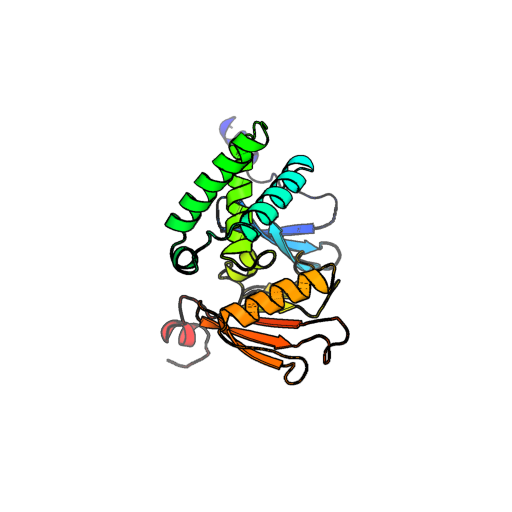117 ? -12.840 -4.805 10.131 1.00 89.69 117 ILE A CA 1
ATOM 959 C C . ILE A 1 117 ? -11.866 -4.796 8.956 1.00 89.69 117 ILE A C 1
ATOM 961 O O . ILE A 1 117 ? -10.657 -4.839 9.178 1.00 89.69 117 ILE A O 1
ATOM 965 N N . TYR A 1 118 ? -12.370 -4.653 7.726 1.00 93.38 118 TYR A N 1
ATOM 966 C CA . TYR A 1 118 ? -11.535 -4.544 6.533 1.00 93.38 118 TYR A CA 1
ATOM 967 C C . TYR A 1 118 ? -10.471 -3.449 6.685 1.00 93.38 118 TYR A C 1
ATOM 969 O O . TYR A 1 118 ? -9.277 -3.727 6.571 1.00 93.38 118 TYR A O 1
ATOM 977 N N . TYR A 1 119 ? -10.879 -2.219 7.010 1.00 94.44 119 TYR A N 1
ATOM 978 C CA . TYR A 1 119 ? -9.953 -1.095 7.160 1.00 94.44 119 TYR A CA 1
ATOM 979 C C . TYR A 1 119 ? -8.990 -1.251 8.340 1.00 94.44 119 TYR A C 1
ATOM 981 O O . TYR A 1 119 ? -7.840 -0.816 8.257 1.00 94.44 119 TYR A O 1
ATOM 989 N N . LEU A 1 120 ? -9.440 -1.851 9.442 1.00 91.12 120 LEU A N 1
ATOM 990 C CA . LEU A 1 120 ? -8.609 -2.104 10.612 1.00 91.12 120 LEU A CA 1
ATOM 991 C C . LEU A 1 120 ? -7.535 -3.148 10.290 1.00 91.12 120 LEU A C 1
ATOM 993 O O . LEU A 1 120 ? -6.358 -2.871 10.499 1.00 91.12 120 LEU A O 1
ATOM 997 N N . LEU A 1 121 ? -7.887 -4.293 9.706 1.00 89.56 121 LEU A N 1
ATOM 998 C CA . LEU A 1 121 ? -6.904 -5.300 9.289 1.00 89.56 121 LEU A CA 1
ATOM 999 C C . LEU A 1 121 ? -5.927 -4.729 8.259 1.00 89.56 121 LEU A C 1
ATOM 1001 O O . LEU A 1 121 ? -4.711 -4.870 8.408 1.00 89.56 121 LEU A O 1
ATOM 1005 N N . ARG A 1 122 ? -6.450 -4.013 7.257 1.00 92.81 122 ARG A N 1
ATOM 1006 C CA . ARG A 1 122 ? -5.658 -3.356 6.213 1.00 92.81 122 ARG A CA 1
ATOM 1007 C C . ARG A 1 122 ? -4.608 -2.407 6.792 1.00 92.81 122 ARG A C 1
ATOM 1009 O O . ARG A 1 122 ? -3.466 -2.400 6.336 1.00 92.81 122 ARG A O 1
ATOM 1016 N N . ASP A 1 123 ? -4.977 -1.607 7.790 1.00 90.12 123 ASP A N 1
ATOM 1017 C CA . ASP A 1 123 ? -4.094 -0.582 8.350 1.00 90.12 123 ASP A CA 1
ATOM 1018 C C . ASP A 1 123 ? -3.183 -1.121 9.474 1.00 90.12 123 ASP A C 1
ATOM 1020 O O . ASP A 1 123 ? -2.028 -0.698 9.577 1.00 90.12 123 ASP A O 1
ATOM 1024 N N . PHE A 1 124 ? -3.661 -2.058 10.305 1.00 85.44 124 PHE A N 1
ATOM 1025 C CA . PHE A 1 124 ? -2.915 -2.596 11.451 1.00 85.44 124 PHE A CA 1
ATOM 1026 C C . PHE A 1 124 ? -2.036 -3.800 11.104 1.00 85.44 124 PHE A C 1
ATOM 1028 O O . PHE A 1 124 ? -0.878 -3.819 11.528 1.00 85.44 124 PHE A O 1
ATOM 1035 N N . LEU A 1 125 ? -2.534 -4.768 10.332 1.00 85.44 125 LEU A N 1
ATOM 1036 C CA . LEU A 1 125 ? -1.757 -5.938 9.898 1.00 85.44 125 LEU A CA 1
ATOM 1037 C C . LEU A 1 125 ? -1.108 -5.709 8.532 1.00 85.44 125 LEU A C 1
ATOM 1039 O O . LEU A 1 125 ? 0.062 -6.050 8.329 1.00 85.44 125 LEU A O 1
ATOM 1043 N N . GLY A 1 126 ? -1.857 -5.095 7.621 1.00 90.75 126 GLY A N 1
ATOM 1044 C CA . GLY A 1 126 ? -1.455 -4.851 6.245 1.00 90.75 126 GLY A CA 1
ATOM 1045 C C . GLY A 1 126 ? -0.541 -3.641 6.040 1.00 90.75 126 GLY A C 1
ATOM 1046 O O . GLY A 1 126 ? 0.192 -3.188 6.934 1.00 90.75 126 GLY A O 1
ATOM 1047 N N . TYR A 1 127 ? -0.593 -3.121 4.814 1.00 94.94 127 TYR A N 1
ATOM 1048 C CA . TYR A 1 127 ? 0.191 -1.970 4.350 1.00 94.94 127 TYR A CA 1
ATOM 1049 C C . TYR A 1 127 ? -0.655 -0.706 4.119 1.00 94.94 127 TYR A C 1
ATOM 1051 O O . TYR A 1 127 ? -0.265 0.204 3.383 1.00 94.94 127 TYR A O 1
ATOM 1059 N N . GLY A 1 128 ? -1.828 -0.618 4.744 1.00 94.25 128 GLY A N 1
ATOM 1060 C CA . GLY A 1 128 ? -2.723 0.531 4.629 1.00 94.25 128 GLY A CA 1
ATOM 1061 C C . GLY A 1 128 ? -3.179 0.784 3.191 1.00 94.25 128 GLY A C 1
ATOM 1062 O O . GLY A 1 128 ? -3.621 -0.130 2.505 1.00 94.25 128 GLY A O 1
ATOM 1063 N N . LYS A 1 129 ? -3.046 2.023 2.697 1.00 95.25 129 LYS A N 1
ATOM 1064 C CA . LYS A 1 129 ? -3.483 2.414 1.339 1.00 95.25 129 LYS A CA 1
ATOM 1065 C C . LYS A 1 129 ? -2.882 1.565 0.203 1.00 95.25 129 LYS A C 1
ATOM 1067 O O . LYS A 1 129 ? -3.482 1.485 -0.862 1.00 95.25 129 LYS A O 1
ATOM 1072 N N . ILE A 1 130 ? -1.704 0.961 0.396 1.00 97.38 130 ILE A N 1
ATOM 1073 C CA . ILE A 1 130 ? -1.064 0.114 -0.628 1.00 97.38 130 ILE A CA 1
ATOM 1074 C C . ILE A 1 130 ? -1.356 -1.378 -0.447 1.00 97.38 130 ILE A C 1
ATOM 1076 O O . ILE A 1 130 ? -0.853 -2.185 -1.222 1.00 97.38 130 ILE A O 1
ATOM 1080 N N . ASP A 1 131 ? -2.150 -1.766 0.552 1.00 97.00 131 ASP A N 1
ATOM 1081 C CA . ASP A 1 131 ? -2.385 -3.172 0.898 1.00 97.00 131 ASP A CA 1
ATOM 1082 C C . ASP A 1 131 ? -2.947 -3.980 -0.277 1.00 97.00 131 ASP A C 1
ATOM 1084 O O . ASP A 1 131 ? -2.490 -5.088 -0.551 1.00 97.00 131 ASP A O 1
ATOM 1088 N N . LEU A 1 132 ? -3.863 -3.393 -1.053 1.00 96.94 132 LEU A N 1
ATOM 1089 C CA . LEU A 1 132 ? -4.412 -4.064 -2.228 1.00 96.94 132 LEU A CA 1
ATOM 1090 C C . LEU A 1 132 ? -3.360 -4.260 -3.334 1.00 96.94 132 LEU A C 1
ATOM 1092 O O . LEU A 1 132 ? -3.318 -5.316 -3.958 1.00 96.94 132 LEU A O 1
ATOM 1096 N N . LEU A 1 133 ? -2.452 -3.293 -3.523 1.00 97.56 133 LEU A N 1
ATOM 1097 C CA . LEU A 1 133 ? -1.307 -3.418 -4.442 1.00 97.56 133 LEU A CA 1
ATOM 1098 C C . LEU A 1 133 ? -0.361 -4.540 -3.983 1.00 97.56 133 LEU A C 1
ATOM 1100 O O . LEU A 1 133 ? 0.166 -5.310 -4.790 1.00 97.56 133 LEU A O 1
ATOM 1104 N N . MET A 1 134 ? -0.158 -4.655 -2.668 1.00 96.38 134 MET A N 1
ATOM 1105 C CA . MET A 1 134 ? 0.663 -5.699 -2.050 1.00 96.38 134 MET A CA 1
ATOM 1106 C C . MET A 1 134 ? 0.041 -7.089 -2.215 1.00 96.38 134 MET A C 1
ATOM 1108 O O . MET A 1 134 ? 0.766 -8.047 -2.489 1.00 96.38 134 MET A O 1
ATOM 1112 N N . LYS A 1 135 ? -1.287 -7.199 -2.140 1.00 95.44 135 LYS A N 1
ATOM 1113 C CA . LYS A 1 135 ? -2.025 -8.461 -2.296 1.00 95.44 135 LYS A CA 1
ATOM 1114 C C . LYS A 1 135 ? -2.236 -8.891 -3.750 1.00 95.44 135 LYS A C 1
ATOM 1116 O O . LYS A 1 135 ? -2.382 -10.081 -3.997 1.00 95.44 135 LYS A O 1
ATOM 1121 N N . ASP A 1 136 ? -2.190 -7.975 -4.720 1.00 96.38 136 ASP A N 1
ATOM 1122 C CA . ASP A 1 136 ? -2.448 -8.316 -6.128 1.00 96.38 136 ASP A CA 1
ATOM 1123 C C . ASP A 1 136 ? -1.315 -9.165 -6.759 1.00 96.38 136 ASP A C 1
ATOM 1125 O O . ASP A 1 136 ? -0.203 -8.656 -6.954 1.00 96.38 136 ASP A O 1
ATOM 1129 N N . PRO A 1 137 ? -1.552 -10.435 -7.144 1.00 93.94 137 PRO A N 1
ATOM 1130 C CA . PRO A 1 137 ? -0.524 -11.296 -7.743 1.00 93.94 137 PRO A CA 1
ATOM 1131 C C . PRO A 1 137 ? -0.029 -10.817 -9.122 1.00 93.94 137 PRO A C 1
ATOM 1133 O O . PRO A 1 137 ? 1.046 -11.233 -9.578 1.00 93.94 137 PRO A O 1
ATOM 1136 N N . ASN A 1 138 ? -0.777 -9.935 -9.791 1.00 94.81 138 ASN A N 1
ATOM 1137 C CA . ASN A 1 138 ? -0.414 -9.383 -11.093 1.00 94.81 138 ASN A CA 1
ATOM 1138 C C . ASN A 1 138 ? 0.580 -8.218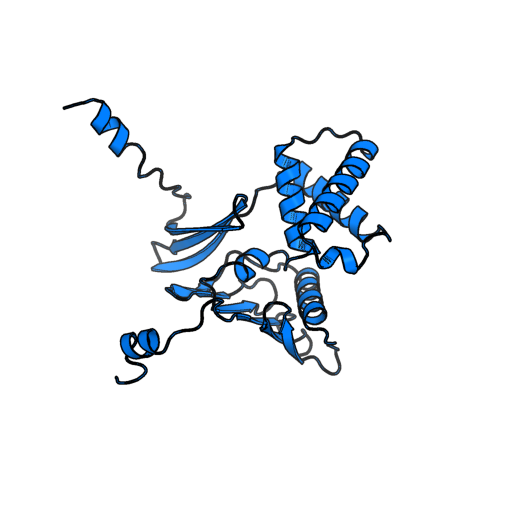 -11.011 1.00 94.81 138 ASN A C 1
ATOM 1140 O O . ASN A 1 138 ? 1.076 -7.780 -12.050 1.00 94.81 138 ASN A O 1
ATOM 1144 N N . ILE A 1 139 ? 0.908 -7.738 -9.808 1.00 96.62 139 ILE A N 1
ATOM 1145 C CA . ILE A 1 139 ? 1.891 -6.670 -9.597 1.00 96.62 139 ILE A CA 1
ATOM 1146 C C . ILE A 1 139 ? 3.276 -7.245 -9.286 1.00 96.62 139 ILE A C 1
ATOM 1148 O O . ILE A 1 139 ? 3.425 -8.111 -8.422 1.00 96.62 139 ILE A O 1
ATOM 1152 N N . GLU A 1 140 ? 4.292 -6.745 -9.992 1.00 96.38 140 GLU A N 1
ATOM 1153 C CA . GLU A 1 140 ? 5.710 -7.071 -9.784 1.00 96.38 140 GLU A CA 1
ATOM 1154 C C . GLU A 1 140 ? 6.421 -6.018 -8.945 1.00 96.38 140 GLU A C 1
ATOM 1156 O O . GLU A 1 140 ? 7.031 -6.360 -7.941 1.00 96.38 140 GLU A O 1
ATOM 1161 N N . ASP A 1 141 ? 6.307 -4.747 -9.322 1.00 98.06 141 ASP A N 1
ATOM 1162 C CA . ASP A 1 141 ? 6.958 -3.638 -8.628 1.00 98.06 141 ASP A CA 1
ATOM 1163 C C . ASP A 1 141 ? 5.905 -2.599 -8.211 1.00 98.06 141 ASP A C 1
ATOM 1165 O O . ASP A 1 141 ? 4.956 -2.328 -8.946 1.00 98.06 141 ASP A O 1
ATOM 1169 N N . ILE A 1 142 ? 6.075 -2.010 -7.029 1.00 98.62 142 ILE A N 1
ATOM 1170 C CA . ILE A 1 142 ? 5.284 -0.884 -6.514 1.00 98.62 142 ILE A CA 1
ATOM 1171 C C . ILE A 1 142 ? 6.260 0.248 -6.219 1.00 98.62 142 ILE A C 1
ATOM 1173 O O . ILE A 1 142 ? 7.176 0.059 -5.423 1.00 98.62 142 ILE A O 1
ATOM 1177 N N . SER A 1 143 ? 6.060 1.423 -6.810 1.00 98.50 143 SER A N 1
ATOM 1178 C CA . SER A 1 143 ? 6.969 2.565 -6.687 1.00 98.50 143 SER A CA 1
ATOM 1179 C C . SER A 1 143 ? 6.227 3.827 -6.261 1.00 98.50 143 SER A C 1
ATOM 1181 O O . SER A 1 143 ? 5.374 4.346 -6.984 1.00 98.50 143 SER A O 1
ATOM 1183 N N . CYS A 1 144 ? 6.592 4.361 -5.097 1.00 98.31 144 CYS A N 1
ATOM 1184 C CA . CYS A 1 144 ? 6.152 5.664 -4.616 1.00 98.31 144 CYS A CA 1
ATOM 1185 C C . CYS A 1 144 ? 7.296 6.670 -4.750 1.00 98.31 144 CYS A C 1
ATOM 1187 O O . CYS A 1 144 ? 8.354 6.487 -4.155 1.00 98.31 144 CYS A O 1
ATOM 1189 N N . ASN A 1 145 ? 7.065 7.741 -5.510 1.00 96.94 145 ASN A N 1
ATOM 1190 C CA . ASN A 1 145 ? 8.074 8.754 -5.842 1.00 96.94 145 ASN A CA 1
ATOM 1191 C C . ASN A 1 145 ? 7.895 10.067 -5.056 1.00 96.94 145 ASN A C 1
ATOM 1193 O O . ASN A 1 145 ? 8.328 11.126 -5.521 1.00 96.94 145 ASN A O 1
ATOM 1197 N N . GLY A 1 146 ? 7.224 10.007 -3.903 1.00 96.12 146 GLY A N 1
ATOM 1198 C CA . GLY A 1 146 ? 6.955 11.157 -3.044 1.00 96.12 146 GLY A CA 1
ATOM 1199 C C . GLY A 1 146 ? 5.476 11.529 -2.927 1.00 96.12 146 GLY A C 1
ATOM 1200 O O . GLY A 1 146 ? 4.589 10.837 -3.432 1.00 96.12 146 GLY A O 1
ATOM 1201 N N . VAL A 1 147 ? 5.224 12.646 -2.247 1.00 96.88 147 VAL A N 1
ATOM 1202 C CA . VAL A 1 147 ? 3.881 13.196 -2.008 1.00 96.88 147 VAL A CA 1
ATOM 1203 C C . VAL A 1 147 ? 3.250 13.734 -3.292 1.00 96.88 147 VAL A C 1
ATOM 1205 O O . VAL A 1 147 ? 3.948 14.044 -4.265 1.00 96.88 147 VAL A O 1
ATOM 1208 N N . ASP A 1 148 ? 1.918 13.813 -3.303 1.00 96.31 148 ASP A N 1
ATOM 1209 C CA . ASP A 1 148 ? 1.102 14.328 -4.414 1.00 96.31 148 ASP A CA 1
ATOM 1210 C C . ASP A 1 148 ? 1.405 13.668 -5.772 1.00 96.31 148 ASP A C 1
ATOM 1212 O O . ASP A 1 148 ? 1.116 14.207 -6.841 1.00 96.31 148 ASP A O 1
ATOM 1216 N N . THR A 1 149 ? 2.015 12.483 -5.739 1.00 96.25 149 THR A N 1
ATOM 1217 C CA . THR A 1 149 ? 2.395 11.705 -6.912 1.00 96.25 149 THR A CA 1
ATOM 1218 C C . THR A 1 149 ? 1.709 10.342 -6.827 1.00 96.25 149 THR A C 1
ATOM 1220 O O . THR A 1 149 ? 1.808 9.685 -5.787 1.00 96.25 149 THR A O 1
ATOM 1223 N N . PRO A 1 150 ? 1.025 9.893 -7.895 1.00 97.62 150 PRO A N 1
ATOM 1224 C CA . PRO A 1 150 ? 0.486 8.542 -7.964 1.00 97.62 150 PRO A CA 1
ATOM 1225 C C . PRO A 1 150 ? 1.556 7.495 -7.696 1.00 97.62 150 PRO A C 1
ATOM 1227 O O . PRO A 1 150 ? 2.675 7.592 -8.207 1.00 97.62 150 PRO A O 1
ATOM 1230 N N . ILE A 1 151 ? 1.193 6.467 -6.938 1.00 98.38 151 ILE A N 1
ATOM 1231 C CA . ILE A 1 151 ? 2.003 5.256 -6.865 1.00 98.38 151 ILE A CA 1
ATOM 1232 C C . ILE A 1 151 ? 1.920 4.566 -8.217 1.00 98.38 151 ILE A C 1
ATOM 1234 O O . ILE A 1 151 ? 0.825 4.342 -8.739 1.00 98.38 151 ILE A O 1
ATOM 1238 N N . TYR A 1 152 ? 3.076 4.234 -8.773 1.00 98.56 152 TYR A N 1
ATOM 1239 C CA . TYR A 1 152 ? 3.171 3.449 -9.991 1.00 98.56 152 TYR A CA 1
ATOM 1240 C C . TYR A 1 152 ? 3.284 1.978 -9.636 1.00 98.56 152 TYR A C 1
ATOM 1242 O O . TYR A 1 152 ? 3.962 1.613 -8.674 1.00 98.56 152 TYR A O 1
ATOM 1250 N N . VAL A 1 153 ? 2.640 1.139 -10.435 1.00 98.56 153 VAL A N 1
ATOM 1251 C CA . VAL A 1 153 ? 2.788 -0.308 -10.356 1.00 98.56 153 VAL A CA 1
ATOM 1252 C C . VAL A 1 153 ? 3.280 -0.858 -11.677 1.00 98.56 153 VAL A C 1
ATOM 1254 O O . VAL A 1 153 ? 2.859 -0.405 -12.737 1.00 98.56 153 VAL A O 1
ATOM 1257 N N . TRP A 1 154 ? 4.154 -1.853 -11.614 1.00 98.19 154 TRP A N 1
ATOM 1258 C CA . TRP A 1 154 ? 4.496 -2.665 -12.769 1.00 98.19 154 TRP A CA 1
ATOM 1259 C C . TRP A 1 154 ? 3.571 -3.879 -12.811 1.00 98.19 154 TRP A C 1
ATOM 1261 O O . TRP A 1 154 ? 3.727 -4.827 -12.038 1.00 98.19 154 TRP A O 1
ATOM 1271 N N . HIS A 1 155 ? 2.575 -3.829 -13.690 1.00 96.69 155 HIS A N 1
ATOM 1272 C CA . HIS A 1 155 ? 1.614 -4.898 -13.907 1.00 96.69 155 HIS A CA 1
ATOM 1273 C C . HIS A 1 155 ? 2.143 -5.885 -14.953 1.00 96.69 155 HIS A C 1
ATOM 1275 O O . HIS A 1 155 ? 2.495 -5.492 -16.063 1.00 96.69 155 HIS A O 1
ATOM 1281 N N . ARG A 1 156 ? 2.107 -7.190 -14.663 1.00 92.56 156 ARG A N 1
ATOM 1282 C CA . ARG A 1 156 ? 2.653 -8.263 -15.526 1.00 92.56 156 ARG A CA 1
ATOM 1283 C C . ARG A 1 156 ? 2.205 -8.207 -16.987 1.00 92.56 156 ARG A C 1
ATOM 1285 O O . ARG A 1 156 ? 2.934 -8.629 -17.875 1.00 92.56 156 ARG A O 1
ATOM 1292 N N . ARG A 1 157 ? 0.976 -7.742 -17.227 1.00 92.75 157 ARG A N 1
ATOM 1293 C CA . ARG A 1 157 ? 0.344 -7.706 -18.560 1.00 92.75 157 ARG A CA 1
ATOM 1294 C C . ARG A 1 157 ? 0.246 -6.315 -19.183 1.00 92.75 157 ARG A C 1
ATOM 1296 O O . ARG A 1 157 ? 0.021 -6.225 -20.384 1.00 92.75 157 ARG A O 1
ATOM 1303 N N . HIS A 1 158 ? 0.358 -5.258 -18.378 1.00 94.81 158 HIS A N 1
ATOM 1304 C CA . HIS A 1 158 ? 0.086 -3.878 -18.815 1.00 94.81 158 HIS A CA 1
ATOM 1305 C C . HIS A 1 158 ? 1.237 -2.917 -18.479 1.00 94.81 158 HIS A C 1
ATOM 1307 O O . HIS A 1 158 ? 1.097 -1.717 -18.674 1.00 94.81 158 HIS A O 1
ATOM 1313 N N . GLU A 1 159 ? 2.367 -3.451 -18.005 1.00 94.62 159 GLU A N 1
ATOM 1314 C CA . GLU A 1 159 ? 3.590 -2.720 -17.668 1.00 94.62 159 GLU A CA 1
ATOM 1315 C C . GLU A 1 159 ? 3.350 -1.621 -16.618 1.00 94.62 159 GLU A C 1
ATOM 1317 O O . GLU A 1 159 ? 2.629 -1.835 -15.644 1.00 94.62 159 GLU A O 1
ATOM 1322 N N . SER A 1 160 ? 4.005 -0.468 -16.761 1.00 97.25 160 SER A N 1
ATOM 1323 C CA . SER A 1 160 ? 3.947 0.626 -15.794 1.00 97.25 160 SER A CA 1
ATOM 1324 C C . SER A 1 160 ? 2.614 1.371 -15.861 1.00 97.25 160 SER A C 1
ATOM 1326 O O . SER A 1 160 ? 2.316 2.041 -16.851 1.00 97.25 160 SER A O 1
ATOM 1328 N N . LEU A 1 161 ? 1.837 1.301 -14.779 1.00 97.94 161 LEU A N 1
ATOM 1329 C CA . LEU A 1 161 ? 0.541 1.958 -14.640 1.00 97.94 161 LEU A CA 1
ATOM 1330 C C . LEU A 1 161 ? 0.537 2.912 -13.439 1.00 97.94 161 LEU A C 1
ATOM 1332 O O . LEU A 1 161 ? 0.910 2.500 -12.336 1.00 97.94 161 LEU A O 1
ATOM 1336 N N . PRO A 1 162 ? 0.074 4.166 -13.590 1.00 98.00 162 PRO A N 1
ATOM 1337 C CA . PRO A 1 162 ? -0.229 5.008 -12.442 1.00 98.00 162 PRO A CA 1
ATOM 1338 C C . PRO A 1 162 ? -1.503 4.506 -11.748 1.00 98.00 162 PRO A C 1
ATOM 1340 O O . PRO A 1 162 ? -2.493 4.172 -12.407 1.00 98.00 162 PRO A O 1
ATOM 1343 N N . SER A 1 163 ? -1.486 4.480 -10.416 1.00 98.12 163 SER A N 1
ATOM 1344 C CA . SER A 1 163 ? -2.650 4.108 -9.607 1.00 98.12 163 SER A CA 1
ATOM 1345 C C . SER A 1 163 ? -3.488 5.315 -9.155 1.00 98.12 163 SER A C 1
ATOM 1347 O O . SER A 1 163 ? -3.068 6.465 -9.271 1.00 98.12 163 SER A O 1
ATOM 1349 N N . ASN A 1 164 ? -4.682 5.078 -8.604 1.00 97.00 164 ASN A N 1
ATOM 1350 C CA . ASN A 1 164 ? -5.428 6.079 -7.820 1.00 97.00 164 ASN A CA 1
ATOM 1351 C C . ASN A 1 164 ? -4.852 6.314 -6.410 1.00 97.00 164 ASN A C 1
ATOM 1353 O O . ASN A 1 164 ? -5.331 7.201 -5.706 1.00 97.00 164 ASN A O 1
ATOM 1357 N N . VAL A 1 165 ? -3.849 5.545 -5.979 1.00 97.62 165 VAL A N 1
ATOM 1358 C CA . VAL A 1 165 ? -3.288 5.672 -4.633 1.00 97.62 165 VAL A CA 1
ATOM 1359 C C . VAL A 1 165 ? -2.273 6.812 -4.600 1.00 97.62 165 VAL A C 1
ATOM 1361 O O . VAL A 1 165 ? -1.241 6.769 -5.273 1.00 97.62 165 VAL A O 1
ATOM 1364 N N . ILE A 1 166 ? -2.570 7.832 -3.793 1.00 97.62 166 ILE A N 1
ATOM 1365 C CA . ILE A 1 166 ? -1.736 9.022 -3.592 1.00 97.62 166 ILE A CA 1
ATOM 1366 C C . ILE A 1 166 ? -1.588 9.281 -2.087 1.00 97.62 166 ILE A C 1
ATOM 1368 O O . ILE A 1 166 ? -2.529 9.098 -1.303 1.00 97.62 166 ILE A O 1
ATOM 1372 N N . TYR A 1 167 ? -0.393 9.715 -1.687 1.00 96.88 167 TYR A N 1
ATOM 1373 C CA . TYR A 1 167 ? -0.142 10.281 -0.364 1.00 96.88 167 TYR A CA 1
ATOM 1374 C C . TYR A 1 167 ? -0.149 11.804 -0.450 1.00 96.88 167 TYR A C 1
ATOM 1376 O O . TYR A 1 167 ? 0.725 12.401 -1.071 1.00 96.88 167 TYR A O 1
ATOM 1384 N N . GLU A 1 168 ? -1.139 12.418 0.190 1.00 94.56 168 GLU A N 1
ATOM 1385 C CA . GLU A 1 168 ? -1.410 13.861 0.113 1.00 94.56 168 GLU A CA 1
ATOM 1386 C C . GLU A 1 168 ? -0.569 14.677 1.108 1.00 94.56 168 GLU A C 1
ATOM 1388 O O . GLU A 1 168 ? -0.623 15.902 1.141 1.00 94.56 168 GLU A O 1
ATOM 1393 N N . SER A 1 169 ? 0.167 14.008 2.001 1.00 95.69 169 SER A N 1
ATOM 1394 C CA . SER A 1 169 ? 1.016 14.678 2.981 1.00 95.69 169 SER A CA 1
ATOM 1395 C C . SER A 1 169 ? 2.265 13.873 3.305 1.00 95.69 169 SER A C 1
ATOM 1397 O O . SER A 1 169 ? 2.244 12.639 3.348 1.00 95.69 169 SER A O 1
ATOM 1399 N N . ALA A 1 170 ? 3.346 14.595 3.610 1.00 94.88 170 ALA A N 1
ATOM 1400 C CA . A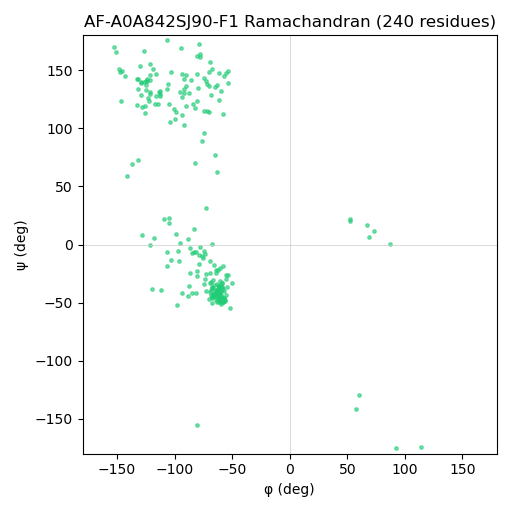LA A 1 170 ? 4.613 14.001 4.024 1.00 94.88 170 ALA A CA 1
ATOM 1401 C C . ALA A 1 170 ? 4.446 13.146 5.287 1.00 94.88 170 ALA A C 1
ATOM 1403 O O . ALA A 1 170 ? 5.014 12.068 5.371 1.00 94.88 170 ALA A O 1
ATOM 1404 N N . ALA A 1 171 ? 3.590 13.562 6.226 1.00 94.19 17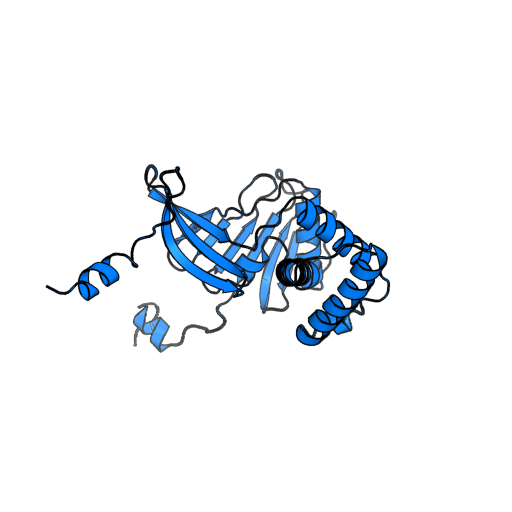1 ALA A N 1
ATOM 1405 C CA . ALA A 1 171 ? 3.316 12.794 7.440 1.00 94.19 171 ALA A CA 1
ATOM 1406 C C . ALA A 1 171 ? 2.674 11.425 7.145 1.00 94.19 171 ALA A C 1
ATOM 1408 O O . ALA A 1 171 ? 3.066 10.419 7.735 1.00 94.19 171 ALA A O 1
ATOM 1409 N N . ARG A 1 172 ? 1.709 11.356 6.213 1.00 93.56 172 ARG A N 1
ATOM 1410 C CA . ARG A 1 172 ? 1.080 10.081 5.823 1.00 93.56 172 ARG A CA 1
ATOM 1411 C C . ARG A 1 172 ? 2.059 9.169 5.086 1.00 93.56 172 ARG A C 1
ATOM 1413 O O . ARG A 1 172 ? 2.049 7.961 5.315 1.00 93.56 172 ARG A O 1
ATOM 1420 N N . LEU A 1 173 ? 2.895 9.745 4.223 1.00 96.19 173 LEU A N 1
ATOM 1421 C CA . LEU A 1 173 ? 3.926 9.005 3.500 1.00 96.19 173 LEU A CA 1
ATOM 1422 C C . LEU A 1 173 ? 5.011 8.473 4.449 1.00 96.19 173 LEU A C 1
ATOM 1424 O O . LEU A 1 173 ? 5.352 7.294 4.407 1.00 96.19 173 LEU A O 1
ATOM 1428 N N . ASN A 1 174 ? 5.472 9.304 5.379 1.00 94.75 174 ASN A N 1
ATOM 1429 C CA . ASN A 1 174 ? 6.438 8.910 6.396 1.00 94.75 174 ASN A CA 1
ATOM 1430 C C . ASN A 1 174 ? 5.909 7.789 7.302 1.00 94.75 174 ASN A C 1
ATOM 1432 O O . ASN A 1 174 ? 6.650 6.868 7.651 1.00 94.75 174 ASN A O 1
ATOM 1436 N N . PHE A 1 175 ? 4.614 7.811 7.636 1.00 92.38 175 PHE A N 1
ATOM 1437 C CA . PHE A 1 175 ? 3.987 6.740 8.408 1.00 92.38 175 PHE A CA 1
ATOM 1438 C C . PHE A 1 175 ? 4.082 5.385 7.693 1.00 92.38 175 PHE A C 1
ATOM 1440 O O . PHE A 1 175 ? 4.526 4.408 8.299 1.00 92.38 175 PHE A O 1
ATOM 1447 N N . ILE A 1 176 ? 3.720 5.307 6.404 1.00 95.12 176 ILE A N 1
ATOM 1448 C CA . ILE A 1 176 ? 3.831 4.038 5.666 1.00 95.12 176 ILE A CA 1
ATOM 1449 C C . ILE A 1 176 ? 5.292 3.621 5.470 1.00 95.12 176 ILE A C 1
ATOM 1451 O O . ILE A 1 176 ? 5.613 2.443 5.600 1.00 95.12 176 ILE A O 1
ATOM 1455 N N . VAL A 1 177 ? 6.194 4.571 5.229 1.00 96.19 177 VAL A N 1
ATOM 1456 C CA . VAL A 1 177 ? 7.627 4.302 5.078 1.00 96.19 177 VAL A CA 1
ATOM 1457 C C . VAL A 1 177 ? 8.204 3.710 6.362 1.00 96.19 177 VAL A C 1
ATOM 1459 O O . VAL A 1 177 ? 8.840 2.658 6.325 1.00 96.19 177 VAL A O 1
ATOM 1462 N N . THR A 1 178 ? 7.892 4.306 7.512 1.00 93.38 178 THR A N 1
ATOM 1463 C CA . THR A 1 178 ? 8.292 3.792 8.828 1.00 93.38 178 THR A CA 1
ATOM 1464 C C . THR A 1 178 ? 7.741 2.387 9.071 1.00 93.38 178 THR A C 1
ATOM 1466 O O . THR A 1 178 ? 8.448 1.517 9.579 1.00 93.38 178 THR A O 1
ATOM 1469 N N . ARG A 1 179 ? 6.493 2.125 8.661 1.00 92.19 179 ARG A N 1
ATOM 1470 C CA . ARG A 1 179 ? 5.866 0.798 8.755 1.00 92.19 179 ARG A CA 1
ATOM 1471 C C . ARG A 1 179 ? 6.563 -0.244 7.878 1.00 92.19 179 ARG A C 1
ATOM 1473 O O . ARG A 1 179 ? 6.792 -1.356 8.349 1.00 92.19 179 ARG A O 1
ATOM 1480 N N . ILE A 1 180 ? 6.926 0.105 6.643 1.00 95.75 180 ILE A N 1
ATOM 1481 C CA . ILE A 1 180 ? 7.703 -0.760 5.740 1.00 95.75 180 ILE A CA 1
ATOM 1482 C C . ILE A 1 180 ? 9.054 -1.085 6.385 1.00 95.75 180 ILE A C 1
ATOM 1484 O O . ILE A 1 180 ? 9.386 -2.258 6.529 1.00 95.75 180 ILE A O 1
ATOM 1488 N N . VAL A 1 181 ? 9.795 -0.070 6.843 1.00 95.62 181 VAL A N 1
ATOM 1489 C CA . VAL A 1 181 ? 11.102 -0.240 7.504 1.00 95.62 181 VAL A CA 1
ATOM 1490 C C . VAL A 1 181 ? 10.979 -1.172 8.711 1.00 95.62 181 VAL A C 1
ATOM 1492 O O . VAL A 1 181 ? 11.729 -2.144 8.805 1.00 95.62 181 VAL A O 1
ATOM 1495 N N . TYR A 1 182 ? 9.987 -0.940 9.576 1.00 92.19 182 TYR A N 1
ATOM 1496 C CA . TYR A 1 182 ? 9.718 -1.781 10.742 1.00 92.19 182 TYR A CA 1
ATOM 1497 C C . TYR A 1 182 ? 9.468 -3.245 10.358 1.00 92.19 182 TYR A C 1
ATOM 1499 O O . TYR A 1 182 ? 10.073 -4.143 10.939 1.00 92.19 182 TYR A O 1
ATOM 1507 N N . LYS A 1 183 ? 8.641 -3.496 9.334 1.00 92.00 183 LYS A N 1
ATOM 1508 C CA . LYS A 1 183 ? 8.356 -4.853 8.842 1.00 92.00 183 LYS A CA 1
ATOM 1509 C C . LYS A 1 183 ? 9.584 -5.560 8.260 1.00 92.00 183 LYS A C 1
ATOM 1511 O O . LYS A 1 183 ? 9.626 -6.783 8.288 1.00 92.00 183 LYS A O 1
ATOM 1516 N N . THR A 1 184 ? 10.597 -4.830 7.785 1.00 94.25 184 THR A N 1
ATOM 1517 C CA . THR A 1 184 ? 11.874 -5.447 7.372 1.00 94.25 184 THR A CA 1
ATOM 1518 C C . THR A 1 184 ? 12.782 -5.849 8.541 1.00 94.25 184 THR A C 1
ATOM 1520 O O . THR A 1 184 ? 13.808 -6.486 8.315 1.00 94.25 184 THR A O 1
ATOM 1523 N N . GLY A 1 185 ? 12.459 -5.445 9.776 1.00 92.62 185 GLY A N 1
ATOM 1524 C CA . GLY A 1 185 ? 13.305 -5.667 10.954 1.00 92.62 185 GLY A CA 1
ATOM 1525 C C . GLY A 1 185 ? 14.555 -4.781 11.015 1.00 92.62 185 GLY A C 1
ATOM 1526 O O . GLY A 1 185 ? 15.438 -5.028 11.835 1.00 92.62 185 GLY A O 1
ATOM 1527 N N . ASN A 1 186 ? 14.645 -3.755 10.165 1.00 92.88 186 ASN A N 1
ATOM 1528 C CA . ASN A 1 186 ? 15.783 -2.840 10.116 1.00 92.88 186 ASN A CA 1
ATOM 1529 C C . ASN A 1 186 ? 15.444 -1.462 10.703 1.00 92.88 186 ASN A C 1
ATOM 1531 O O . ASN A 1 186 ? 14.308 -1.173 11.073 1.00 92.88 186 ASN A O 1
ATOM 1535 N N . GLN A 1 187 ? 16.454 -0.595 10.774 1.00 92.00 187 GLN A N 1
ATOM 1536 C CA . GLN A 1 187 ? 16.322 0.794 11.205 1.00 92.00 187 GLN A CA 1
ATOM 1537 C C . GLN A 1 187 ? 16.865 1.724 10.119 1.00 92.00 187 GLN A C 1
ATOM 1539 O O . GLN A 1 187 ? 17.896 1.438 9.512 1.00 92.00 187 GLN A O 1
ATOM 1544 N N . ILE A 1 188 ? 16.180 2.844 9.905 1.00 93.69 188 ILE A N 1
ATOM 1545 C CA . ILE A 1 188 ? 16.598 3.929 9.012 1.00 93.69 188 ILE A CA 1
ATOM 1546 C C . ILE A 1 188 ? 16.764 5.205 9.841 1.00 93.69 188 ILE A C 1
ATOM 1548 O O . ILE A 1 188 ? 16.118 5.364 10.877 1.00 93.69 188 ILE A O 1
ATOM 1552 N N . SER A 1 189 ? 17.650 6.108 9.427 1.00 94.31 189 SER A N 1
ATOM 1553 C CA . SER A 1 189 ? 17.869 7.372 10.138 1.00 94.31 189 SER A CA 1
ATOM 1554 C C . SER A 1 189 ? 18.319 8.467 9.185 1.00 94.31 189 SER A C 1
ATOM 1556 O O . SER A 1 189 ? 18.805 8.178 8.102 1.00 94.31 189 SER A O 1
ATOM 1558 N N . ILE A 1 190 ? 18.271 9.718 9.634 1.00 93.06 190 ILE A N 1
ATOM 1559 C CA . ILE A 1 190 ? 18.772 10.878 8.879 1.00 93.06 190 ILE A CA 1
ATOM 1560 C C . ILE A 1 190 ? 20.245 10.696 8.458 1.00 93.06 190 ILE A C 1
ATOM 1562 O O . ILE A 1 190 ? 20.651 11.087 7.368 1.00 93.06 190 ILE A O 1
ATOM 1566 N N . ALA A 1 191 ? 21.066 10.070 9.311 1.00 94.31 191 ALA A N 1
ATOM 1567 C CA . ALA A 1 191 ? 22.475 9.798 9.008 1.00 94.31 191 ALA A CA 1
ATOM 1568 C C . ALA A 1 191 ? 22.663 8.670 7.974 1.00 94.31 191 ALA A C 1
ATOM 1570 O O . ALA A 1 191 ? 23.671 8.636 7.270 1.00 94.31 191 ALA A O 1
ATOM 1571 N N . HIS A 1 192 ? 21.690 7.760 7.881 1.00 94.31 192 HIS A N 1
ATOM 1572 C CA . HIS A 1 192 ? 21.658 6.633 6.950 1.00 94.31 192 HIS A CA 1
ATOM 1573 C C . HIS A 1 192 ? 20.284 6.580 6.262 1.00 94.31 192 HIS A C 1
ATOM 1575 O O . HIS A 1 192 ? 19.462 5.725 6.605 1.00 94.31 192 HIS A O 1
ATOM 1581 N N . PRO A 1 193 ? 20.008 7.514 5.328 1.00 95.62 193 PRO A N 1
ATOM 1582 C CA . PRO A 1 193 ? 18.662 7.764 4.808 1.00 95.62 193 PRO A CA 1
ATOM 1583 C C . PRO A 1 193 ? 18.254 6.796 3.689 1.00 95.62 193 PRO A C 1
ATOM 1585 O O . PRO A 1 193 ? 17.289 7.057 2.978 1.00 95.62 193 PRO A O 1
ATOM 1588 N N . ILE A 1 194 ? 18.996 5.701 3.495 1.00 96.62 194 ILE A N 1
ATOM 1589 C CA . ILE A 1 194 ? 18.731 4.660 2.495 1.00 96.62 194 ILE A CA 1
ATOM 1590 C C . ILE A 1 194 ? 18.656 3.325 3.224 1.00 96.62 194 ILE A C 1
ATOM 1592 O O . ILE A 1 194 ? 19.542 3.004 4.018 1.00 96.62 194 ILE A O 1
ATOM 1596 N N . LEU A 1 195 ? 17.628 2.541 2.914 1.00 96.50 195 LEU A N 1
ATOM 1597 C CA . LEU A 1 195 ? 17.453 1.191 3.424 1.00 96.50 195 LEU A CA 1
ATOM 1598 C C . LEU A 1 195 ? 17.130 0.225 2.284 1.00 96.50 195 LEU A C 1
ATOM 1600 O O . LEU A 1 195 ? 16.212 0.466 1.504 1.00 96.50 195 LEU A O 1
ATOM 1604 N N . GLU A 1 196 ? 17.814 -0.915 2.276 1.00 96.62 196 GLU A N 1
ATOM 1605 C CA . GLU A 1 196 ? 17.396 -2.116 1.557 1.00 96.62 196 GLU A CA 1
ATOM 1606 C C . GLU A 1 196 ? 17.063 -3.222 2.561 1.00 96.62 196 GLU A C 1
ATOM 1608 O O . GLU A 1 196 ? 17.842 -3.499 3.473 1.00 96.62 196 GLU A O 1
ATOM 1613 N N . GLY A 1 197 ? 15.904 -3.859 2.402 1.00 95.81 197 GLY A N 1
ATOM 1614 C CA . GLY A 1 197 ? 15.429 -4.894 3.315 1.00 95.81 197 GLY A CA 1
ATOM 1615 C C . GLY A 1 197 ? 14.493 -5.895 2.647 1.00 95.81 197 GLY A C 1
ATOM 1616 O O . GLY A 1 197 ? 14.062 -5.717 1.508 1.00 95.81 197 GLY A O 1
ATOM 1617 N N . THR A 1 198 ? 14.185 -6.972 3.365 1.00 96.69 198 THR A N 1
ATOM 1618 C CA . THR A 1 198 ? 13.215 -7.988 2.933 1.00 96.69 198 THR A CA 1
ATOM 1619 C C . THR A 1 198 ? 12.002 -7.929 3.851 1.00 96.69 198 THR A C 1
ATOM 1621 O O . THR A 1 198 ? 12.161 -7.903 5.068 1.00 96.69 198 THR A O 1
ATOM 1624 N N . LEU A 1 199 ? 10.810 -7.854 3.267 1.00 95.62 199 LEU A N 1
ATOM 1625 C CA . LEU A 1 199 ? 9.535 -7.883 3.976 1.00 95.62 199 LEU A CA 1
ATOM 1626 C C . LEU A 1 199 ? 9.177 -9.321 4.397 1.00 95.62 199 LEU A C 1
ATOM 1628 O O . LEU A 1 199 ? 9.727 -10.267 3.826 1.00 95.62 199 LEU A O 1
ATOM 1632 N N . PRO A 1 200 ? 8.256 -9.514 5.360 1.00 92.06 200 PRO A N 1
ATOM 1633 C CA . PRO A 1 200 ? 7.871 -10.840 5.856 1.00 92.06 200 PRO A CA 1
ATOM 1634 C C . PRO A 1 200 ? 7.399 -11.807 4.761 1.00 92.06 200 PRO A C 1
ATOM 1636 O O . PRO A 1 200 ? 7.618 -13.010 4.858 1.00 92.06 200 PRO A O 1
ATOM 1639 N N . GLU A 1 201 ? 6.811 -11.283 3.686 1.00 90.75 201 GLU A N 1
ATOM 1640 C CA . GLU A 1 201 ? 6.333 -12.042 2.527 1.00 90.75 201 GLU A CA 1
ATOM 1641 C C . GLU A 1 201 ? 7.470 -12.456 1.567 1.00 90.75 201 GLU A C 1
ATOM 1643 O O . GLU A 1 201 ? 7.229 -13.100 0.549 1.00 90.75 201 GLU A O 1
ATOM 1648 N N . GLY A 1 202 ? 8.719 -12.066 1.848 1.00 92.62 202 GLY A N 1
ATOM 1649 C CA . GLY A 1 202 ? 9.889 -12.308 0.999 1.00 92.62 202 GLY A CA 1
ATOM 1650 C C . GLY A 1 202 ? 10.127 -11.243 -0.076 1.00 92.62 202 GLY A C 1
ATOM 1651 O O . GLY A 1 202 ? 11.093 -11.337 -0.834 1.00 92.62 202 GLY A O 1
ATOM 1652 N N . TYR A 1 203 ? 9.281 -10.215 -0.152 1.00 95.81 203 TYR A N 1
ATOM 1653 C CA . TYR A 1 203 ? 9.440 -9.099 -1.087 1.00 95.81 203 TYR A CA 1
ATOM 1654 C C . TYR A 1 203 ? 10.620 -8.208 -0.698 1.00 95.81 203 TYR A C 1
ATOM 1656 O O . TYR A 1 203 ? 10.922 -8.036 0.481 1.00 95.81 203 TYR A O 1
ATOM 1664 N N . ARG A 1 204 ? 11.284 -7.599 -1.681 1.00 97.00 204 ARG A N 1
ATOM 1665 C CA . ARG A 1 204 ? 12.382 -6.657 -1.422 1.00 97.00 204 ARG A CA 1
ATOM 1666 C C . ARG A 1 204 ? 11.836 -5.247 -1.330 1.00 97.00 204 ARG A C 1
ATOM 1668 O O . ARG A 1 204 ? 11.130 -4.816 -2.233 1.00 97.00 204 ARG A O 1
ATOM 1675 N N . ALA A 1 205 ? 12.203 -4.526 -0.284 1.00 98.06 205 ALA A N 1
ATOM 1676 C CA . ALA A 1 205 ? 11.881 -3.120 -0.116 1.00 98.06 205 ALA A CA 1
ATOM 1677 C C . ALA A 1 205 ? 13.160 -2.284 -0.199 1.00 98.06 205 ALA A C 1
ATOM 1679 O O . ALA A 1 205 ? 14.156 -2.588 0.457 1.00 98.06 205 ALA A O 1
ATOM 1680 N N . HIS A 1 206 ? 13.106 -1.219 -0.988 1.00 98.06 206 HIS A N 1
ATOM 1681 C CA . HIS A 1 206 ? 14.086 -0.144 -1.004 1.00 98.06 206 HIS A CA 1
ATOM 1682 C C . HIS A 1 206 ? 13.385 1.136 -0.561 1.00 98.06 206 HIS A C 1
ATOM 1684 O O . HIS A 1 206 ? 12.349 1.493 -1.120 1.00 98.06 206 HIS A O 1
ATOM 1690 N N . VAL A 1 207 ? 13.933 1.826 0.430 1.00 97.81 207 VAL A N 1
ATOM 1691 C CA . VAL A 1 207 ? 13.344 3.023 1.037 1.00 97.81 207 VAL A CA 1
ATOM 1692 C C . VAL A 1 207 ? 14.380 4.136 1.067 1.00 97.81 207 VAL A C 1
ATOM 1694 O O . VAL A 1 207 ? 15.543 3.892 1.386 1.00 97.81 207 VAL A O 1
ATOM 1697 N N . THR A 1 208 ? 13.947 5.363 0.784 1.00 97.06 208 THR A N 1
ATOM 1698 C CA . THR A 1 208 ? 14.756 6.568 0.988 1.00 97.06 208 THR A CA 1
ATOM 1699 C C . THR A 1 208 ? 13.989 7.614 1.775 1.00 97.06 208 THR A C 1
ATOM 1701 O O . THR A 1 208 ? 12.821 7.859 1.476 1.00 97.06 208 THR A O 1
ATOM 1704 N N . LEU A 1 209 ? 14.657 8.286 2.703 1.00 96.38 209 LEU A N 1
ATOM 1705 C CA . LEU A 1 209 ? 14.085 9.434 3.400 1.00 96.38 209 LEU A CA 1
ATOM 1706 C C . LEU A 1 209 ? 14.165 10.721 2.562 1.00 96.38 209 LEU A C 1
ATOM 1708 O O . LEU A 1 209 ? 14.919 10.815 1.582 1.00 96.38 209 LEU A O 1
ATOM 1712 N N . ASP A 1 210 ? 13.363 11.709 2.940 1.00 94.62 210 ASP A N 1
ATOM 1713 C CA . ASP A 1 210 ? 13.257 13.013 2.290 1.00 94.62 210 ASP A CA 1
ATOM 1714 C C . ASP A 1 210 ? 14.564 13.825 2.266 1.00 94.62 210 ASP A C 1
ATOM 1716 O O . ASP A 1 210 ? 14.745 14.652 1.369 1.00 94.62 210 ASP A O 1
ATOM 1720 N N . GLU A 1 211 ? 15.543 13.541 3.132 1.00 92.19 211 GLU A N 1
ATOM 1721 C CA . GLU A 1 211 ? 16.826 14.258 3.122 1.00 92.19 211 GLU A CA 1
ATOM 1722 C C . GLU A 1 211 ? 17.618 14.074 1.823 1.00 92.19 211 GLU A C 1
ATOM 1724 O O . GLU A 1 211 ? 18.464 14.905 1.477 1.00 92.19 211 GLU A O 1
ATOM 1729 N N . ILE A 1 212 ? 17.330 13.004 1.081 1.00 92.44 212 ILE A N 1
ATOM 1730 C CA . ILE A 1 212 ? 17.933 12.713 -0.224 1.00 92.44 212 ILE A CA 1
ATOM 1731 C C . ILE A 1 212 ? 16.906 12.674 -1.365 1.00 92.44 212 ILE A C 1
ATOM 1733 O O . ILE A 1 212 ? 17.269 12.385 -2.506 1.00 92.44 212 ILE A O 1
ATOM 1737 N N . SER A 1 213 ? 15.639 13.012 -1.093 1.00 89.81 213 SER A N 1
ATOM 1738 C CA . SER A 1 213 ? 14.549 13.022 -2.072 1.00 89.81 213 SER A CA 1
ATOM 1739 C C . SER A 1 213 ? 13.730 14.311 -2.006 1.00 89.81 213 SER A C 1
ATOM 1741 O O . SER A 1 213 ? 13.057 14.624 -1.031 1.00 89.81 213 SER A O 1
ATOM 1743 N N . LYS A 1 214 ? 13.698 15.051 -3.120 1.00 88.88 214 LYS A N 1
ATOM 1744 C CA . LYS A 1 214 ? 13.042 16.370 -3.188 1.00 88.88 214 LYS A CA 1
ATOM 1745 C C . LYS A 1 214 ? 11.527 16.347 -2.966 1.00 88.88 214 LYS A C 1
ATOM 1747 O O . LYS A 1 214 ? 10.960 17.397 -2.684 1.00 88.88 214 LYS A O 1
ATOM 1752 N N . LYS A 1 215 ? 10.866 15.207 -3.181 1.00 90.31 215 LYS A N 1
ATOM 1753 C CA . LYS A 1 215 ? 9.400 15.077 -3.120 1.00 90.31 215 LYS A CA 1
ATOM 1754 C C . LYS A 1 215 ? 8.918 14.366 -1.848 1.00 90.31 215 LYS A C 1
ATOM 1756 O O . LYS A 1 215 ? 7.781 13.906 -1.807 1.00 90.31 215 LYS A O 1
ATOM 1761 N N . GLY A 1 216 ? 9.761 14.289 -0.820 1.00 93.56 216 GLY A N 1
ATOM 1762 C CA . GLY A 1 216 ? 9.495 13.512 0.390 1.00 93.56 216 GLY A CA 1
ATOM 1763 C C . GLY A 1 216 ? 10.057 12.095 0.299 1.00 93.56 216 GLY A C 1
ATOM 1764 O O . GLY A 1 216 ? 10.720 11.748 -0.685 1.00 93.56 216 GLY A O 1
ATOM 1765 N N . ASP A 1 217 ? 9.778 11.288 1.322 1.00 96.81 217 ASP A N 1
ATOM 1766 C CA . ASP A 1 217 ? 10.216 9.894 1.390 1.00 96.81 217 ASP A CA 1
ATOM 1767 C C . ASP A 1 217 ? 9.791 9.110 0.136 1.00 96.81 217 ASP A C 1
ATOM 1769 O O . ASP A 1 217 ? 8.759 9.380 -0.480 1.00 96.81 217 ASP A O 1
ATOM 1773 N N . THR A 1 218 ? 10.580 8.116 -0.256 1.00 97.94 218 THR A N 1
ATOM 1774 C CA . THR A 1 218 ? 10.257 7.239 -1.387 1.00 97.94 218 THR A CA 1
ATOM 1775 C C . THR A 1 218 ? 10.408 5.789 -0.981 1.00 97.94 218 THR A C 1
ATOM 1777 O O . THR A 1 218 ? 11.178 5.449 -0.079 1.00 97.94 218 THR A O 1
ATOM 1780 N N . PHE A 1 219 ? 9.674 4.916 -1.661 1.00 98.19 219 PHE A N 1
ATOM 1781 C CA . PHE A 1 219 ? 9.875 3.485 -1.523 1.00 98.19 219 PHE A CA 1
ATOM 1782 C C . PHE A 1 219 ? 9.615 2.768 -2.840 1.00 98.19 219 PHE A C 1
ATOM 1784 O O . PHE A 1 219 ? 8.790 3.183 -3.655 1.00 98.19 219 PHE A O 1
ATOM 1791 N N . THR A 1 220 ? 10.319 1.662 -3.038 1.00 98.38 220 THR A N 1
ATOM 1792 C CA . THR A 1 220 ? 10.037 0.687 -4.083 1.00 98.38 220 THR A CA 1
ATOM 1793 C C . THR A 1 220 ? 9.977 -0.694 -3.459 1.00 98.38 220 THR A C 1
ATOM 1795 O O . THR A 1 220 ? 10.885 -1.087 -2.730 1.00 98.38 220 THR A O 1
ATOM 1798 N N . ILE A 1 221 ? 8.905 -1.427 -3.737 1.00 98.44 221 ILE A N 1
ATOM 1799 C CA . ILE A 1 221 ? 8.728 -2.809 -3.301 1.00 98.44 221 ILE A CA 1
ATOM 1800 C C . ILE A 1 221 ? 8.724 -3.690 -4.541 1.00 98.44 221 ILE A C 1
ATOM 1802 O O . ILE A 1 221 ? 7.871 -3.523 -5.408 1.00 98.44 221 ILE A O 1
ATOM 1806 N N . ARG A 1 222 ? 9.663 -4.632 -4.603 1.00 97.88 222 ARG A N 1
ATOM 1807 C CA . ARG A 1 222 ? 9.725 -5.677 -5.621 1.00 97.88 222 ARG A CA 1
ATOM 1808 C C . ARG A 1 222 ? 9.178 -6.976 -5.060 1.00 97.88 222 ARG A C 1
ATOM 1810 O O . ARG A 1 222 ? 9.747 -7.561 -4.133 1.00 97.88 222 ARG A O 1
ATOM 1817 N N . LYS A 1 223 ? 8.085 -7.422 -5.655 1.00 95.62 223 LYS A N 1
ATOM 1818 C CA . LYS A 1 223 ? 7.363 -8.639 -5.321 1.00 95.62 223 LYS A CA 1
ATOM 1819 C C . LYS A 1 223 ? 7.911 -9.806 -6.130 1.00 95.62 223 LYS A C 1
ATOM 1821 O O . LYS A 1 223 ? 8.300 -9.666 -7.289 1.00 95.62 223 LYS A O 1
ATOM 1826 N N . PHE A 1 224 ? 7.901 -10.981 -5.519 1.00 86.06 224 PHE A N 1
ATOM 1827 C CA . PHE A 1 224 ? 8.178 -12.232 -6.215 1.00 86.06 224 PHE A CA 1
ATOM 1828 C C . PHE A 1 224 ? 6.871 -12.964 -6.474 1.00 86.06 224 PHE A C 1
ATOM 1830 O O . PHE A 1 224 ? 5.925 -12.852 -5.694 1.00 86.06 224 PHE A O 1
ATOM 1837 N N . GLN A 1 225 ? 6.807 -13.704 -7.579 1.00 75.19 225 GLN A N 1
ATOM 1838 C CA . GLN A 1 225 ? 5.664 -14.577 -7.809 1.00 75.19 225 GLN A CA 1
ATOM 1839 C C . GLN A 1 225 ? 5.613 -15.655 -6.724 1.00 75.19 225 GLN A C 1
ATOM 1841 O O . GLN A 1 225 ? 6.650 -16.262 -6.446 1.00 75.19 225 GLN A O 1
ATOM 1846 N N . PRO A 1 226 ? 4.420 -15.959 -6.183 1.00 71.38 226 PRO A N 1
ATOM 1847 C CA . PRO A 1 226 ? 4.237 -17.130 -5.331 1.00 71.38 226 PRO A CA 1
ATOM 1848 C C . PRO A 1 226 ? 4.626 -18.424 -6.060 1.00 71.38 226 PRO A C 1
ATOM 1850 O O . PRO A 1 226 ? 5.248 -19.306 -5.478 1.00 71.38 226 PRO A O 1
ATOM 1853 N N . ASN A 1 227 ? 4.304 -18.501 -7.358 1.00 79.12 227 ASN A N 1
ATOM 1854 C CA . ASN A 1 227 ? 4.645 -19.622 -8.225 1.00 79.12 227 ASN A CA 1
ATOM 1855 C C . ASN A 1 227 ? 5.813 -19.234 -9.143 1.00 79.12 227 ASN A C 1
ATOM 1857 O O . ASN A 1 227 ? 5.596 -18.468 -10.084 1.00 79.12 227 ASN A O 1
ATOM 1861 N N . PRO A 1 228 ? 7.039 -19.725 -8.892 1.00 83.19 228 PRO A N 1
ATOM 1862 C CA . PRO A 1 228 ? 8.171 -19.462 -9.770 1.00 83.19 228 PRO A CA 1
ATOM 1863 C C . PRO A 1 228 ? 7.986 -20.151 -11.127 1.00 83.19 228 PRO A C 1
ATOM 1865 O O . PRO A 1 228 ? 7.385 -21.223 -11.213 1.00 83.19 228 PRO A O 1
ATOM 1868 N N . TYR A 1 229 ? 8.560 -19.563 -12.178 1.00 86.81 229 TYR A N 1
ATOM 1869 C CA . TYR A 1 229 ? 8.575 -20.178 -13.502 1.00 86.81 229 TYR A CA 1
ATOM 1870 C C . TYR A 1 229 ? 9.280 -21.533 -13.481 1.00 86.81 229 TYR A C 1
ATOM 1872 O O . TYR A 1 229 ? 10.393 -21.678 -12.967 1.00 86.81 229 TYR A O 1
ATOM 1880 N N . THR A 1 230 ? 8.634 -22.526 -14.078 1.00 91.62 230 THR A N 1
ATOM 1881 C CA . THR A 1 230 ? 9.226 -23.839 -14.306 1.00 91.62 230 THR A CA 1
ATOM 1882 C C . THR A 1 230 ? 10.168 -23.793 -15.508 1.00 91.62 230 THR A C 1
ATOM 1884 O O . THR A 1 230 ? 10.102 -22.893 -16.345 1.00 91.62 230 THR A O 1
ATOM 1887 N N . ILE A 1 231 ? 11.032 -24.801 -15.654 1.00 93.50 231 ILE A N 1
ATOM 1888 C CA . ILE A 1 231 ? 11.876 -24.911 -16.854 1.00 93.50 231 ILE A CA 1
ATOM 1889 C C . ILE A 1 231 ? 11.037 -25.001 -18.140 1.00 93.50 231 ILE A C 1
ATOM 1891 O O . ILE A 1 231 ? 11.439 -24.468 -19.169 1.00 93.50 231 ILE A O 1
ATOM 1895 N N . ILE A 1 232 ? 9.852 -25.619 -18.071 1.00 93.81 232 ILE A N 1
ATOM 1896 C CA . ILE A 1 232 ? 8.922 -25.719 -19.202 1.00 93.81 232 ILE A CA 1
ATOM 1897 C C . ILE A 1 232 ? 8.415 -24.325 -19.578 1.00 93.81 232 ILE A C 1
ATOM 1899 O O . ILE A 1 232 ? 8.385 -23.991 -20.759 1.00 93.81 232 ILE A O 1
ATOM 1903 N N . ASP A 1 233 ? 8.089 -23.492 -18.588 1.00 92.44 233 ASP A N 1
ATOM 1904 C CA . ASP A 1 233 ? 7.687 -22.104 -18.825 1.00 92.44 233 ASP A CA 1
ATOM 1905 C C . ASP A 1 233 ? 8.812 -21.318 -19.502 1.00 92.44 233 ASP A C 1
ATOM 1907 O O . ASP A 1 233 ? 8.581 -20.672 -20.518 1.00 92.44 233 ASP A O 1
ATOM 1911 N N . LEU A 1 234 ? 10.053 -21.444 -19.018 1.00 93.44 234 LEU A N 1
ATOM 1912 C CA . LEU A 1 234 ? 11.209 -20.761 -19.612 1.00 93.44 234 LEU A CA 1
ATOM 1913 C C . LEU A 1 234 ? 11.482 -21.191 -21.062 1.00 93.44 234 LEU A C 1
ATOM 1915 O O . LEU A 1 234 ? 11.877 -20.354 -21.880 1.00 93.44 234 LEU A O 1
ATOM 1919 N N . ILE A 1 235 ? 11.257 -22.468 -21.388 1.00 94.69 235 ILE A N 1
ATOM 1920 C CA . ILE A 1 235 ? 11.332 -22.973 -22.765 1.00 94.69 235 ILE A CA 1
ATOM 1921 C C . ILE A 1 235 ? 10.200 -22.384 -23.613 1.00 94.69 235 ILE A C 1
ATOM 1923 O O . ILE A 1 235 ? 10.452 -21.879 -24.706 1.00 94.69 235 ILE A O 1
ATOM 1927 N N . ASN A 1 236 ? 8.967 -22.377 -23.100 1.00 93.50 236 ASN A N 1
ATOM 1928 C CA . ASN A 1 236 ? 7.807 -21.810 -23.794 1.00 93.50 236 ASN A CA 1
ATOM 1929 C C . ASN A 1 236 ? 7.946 -20.300 -24.034 1.00 93.50 236 ASN A C 1
ATOM 1931 O O . ASN A 1 236 ? 7.507 -19.797 -25.065 1.00 93.50 236 ASN A O 1
ATOM 1935 N N . PHE A 1 237 ? 8.589 -19.576 -23.116 1.00 91.00 237 PHE A N 1
ATOM 1936 C CA . PHE A 1 237 ? 8.908 -18.157 -23.276 1.00 91.00 237 PHE A CA 1
ATOM 1937 C C . PHE A 1 237 ? 10.043 -17.905 -24.276 1.00 91.00 237 PHE A C 1
ATOM 1939 O O . PHE A 1 237 ? 10.349 -16.752 -24.571 1.00 91.00 237 PHE A O 1
ATOM 1946 N N . GLY A 1 238 ? 10.720 -18.953 -24.759 1.00 92.62 238 GLY A N 1
ATOM 1947 C CA . GLY A 1 238 ? 11.913 -18.827 -25.596 1.00 92.62 238 GLY A CA 1
ATOM 1948 C C . GLY A 1 238 ? 13.116 -18.241 -24.853 1.00 92.62 238 GLY A C 1
ATOM 1949 O O . GLY A 1 238 ? 14.065 -17.784 -25.484 1.00 92.62 238 GLY A O 1
ATOM 1950 N N . THR A 1 239 ? 13.087 -18.237 -23.517 1.00 93.94 239 THR A N 1
ATOM 1951 C CA . THR A 1 239 ? 14.200 -17.761 -22.681 1.00 93.94 239 THR A CA 1
ATOM 1952 C C . THR A 1 239 ? 15.344 -18.775 -22.663 1.00 93.94 239 THR A C 1
ATOM 1954 O O . THR A 1 239 ? 16.512 -18.393 -22.616 1.00 93.94 239 THR A O 1
ATOM 1957 N N . VAL A 1 240 ? 15.018 -20.071 -22.722 1.00 93.38 240 VAL A N 1
ATOM 1958 C CA . VAL A 1 240 ? 15.976 -21.186 -22.775 1.00 93.38 240 VAL A CA 1
ATOM 1959 C C . VAL A 1 240 ? 15.560 -22.154 -23.885 1.00 93.38 240 VAL A C 1
ATOM 1961 O O . VAL A 1 240 ? 14.374 -22.372 -24.108 1.00 93.38 240 VAL A O 1
ATOM 1964 N N . THR A 1 241 ? 16.518 -22.733 -24.607 1.00 88.12 241 THR A N 1
ATOM 1965 C CA . THR A 1 241 ? 16.245 -23.768 -25.619 1.00 88.12 241 THR A CA 1
ATOM 1966 C C . THR A 1 241 ? 16.051 -25.143 -24.975 1.00 88.12 241 THR A C 1
ATOM 1968 O O . THR A 1 241 ? 16.705 -25.440 -23.976 1.00 88.12 241 THR A O 1
ATOM 1971 N N . ALA A 1 242 ? 15.186 -25.971 -25.569 1.00 79.75 242 ALA A N 1
ATOM 1972 C CA . ALA A 1 242 ? 14.919 -27.347 -25.134 1.00 79.75 242 ALA A CA 1
ATOM 1973 C C . ALA A 1 242 ? 16.110 -28.301 -25.325 1.00 79.75 242 ALA A C 1
ATOM 1975 O O . ALA A 1 242 ? 16.899 -28.083 -26.275 1.00 79.75 242 ALA A O 1
#